Protein AF-A0A9D8RVI0-F1 (afdb_monomer_lite)

Radius of gyration: 19.24 Å; chains: 1; bounding box: 43×53×63 Å

Foldseek 3Di:
DAAAFEAEEDEQQVVLQVLCQLLQCVLLPHQWYKYKYFYWHLAFPVNLVLLQDPVDDDPTFTKIWMDTRNDTDDIDTCVNHRSNVRLLCSLQVDQHQEYEYEGGQACLLPLVSCPCVVVSLVSSVVRHPDPNYAYEYEQFWHDDQDDFATHFLVRLLSSLCCCVPPVVVPVRHPYYLLLHQLQLQLCLALDHQVLQAFRSGHGANFANSVLSSLSCCCVVPVDASVSGPDGDDPVSDDVVVVVPTDHNGHDPVCVVSSRVSSVCCVVVVSARDRDPNHDDPPPDDDDDDDSVVVVVRRDPDDDD

Sequence (304 aa):
MKSIKILTFGNSYSNDAYEWLYPIFKSAGYSDVVLGHVLNGGCNINNHYSNIDTDTENDFGAAYCEIYNGKRLPELNREKMPLRDMYVHAVSAHEWDYVVIQHGPKHVEKRDTYSHLRDFLDFIKAHLKSDKTKFLYQMIWKYNDNVAGGSTAAVYEDIVDITKNIILSEPEFSGVIPAATMRQNIMSSYLCDKDISRDYGHMSLGLGRYALGLLWYTYISGGKIEDVSYVPTLADVRPALLEKYKFDGVSPEYMPIVKEAIENALEKPYTITPSRFVSLDKADTADGGDINERIAAVGGEQVE

Secondary structure (DSSP, 8-state):
-EEEEEEEEE-HHHHHHHTTHHHHHHHTTEEEEEEEEEE-TT--HHHHHHHH-TT-------EEEEEETTEEPPPEETTTS-HHHHHHHHHHSS--SEEEE---TTSTT-GGGGTTHHHHHHHHHHH-S-TTPEEEEE--PPP-TT-TT-S-HHHHHHHHHHHHHTGGGSTTEEEEE-HHHHHHHHHTSS--HHHHBSSSSSBPTTHHHHHHHHHHHHHHH---GGG------GGGS-HHHHTTS------GGGHHHHHHHHHHHHHSTTS----S--S---SS------THHHHHTT------

Structure (mmCIF, N/CA/C/O backbone):
data_AF-A0A9D8RVI0-F1
#
_entry.id   AF-A0A9D8RVI0-F1
#
loop_
_atom_site.group_PDB
_atom_site.id
_atom_site.type_symbol
_atom_site.label_atom_id
_atom_site.label_alt_id
_atom_site.label_comp_id
_atom_site.label_asym_id
_atom_site.label_entity_id
_atom_site.label_seq_id
_atom_site.pdbx_PDB_ins_code
_atom_site.Cartn_x
_atom_site.Cartn_y
_atom_site.Cartn_z
_atom_site.occupancy
_atom_site.B_iso_or_equiv
_atom_site.auth_seq_id
_atom_site.auth_comp_id
_atom_site.auth_asym_id
_atom_site.auth_atom_id
_atom_site.pdbx_PDB_model_num
ATOM 1 N N . MET A 1 1 ? -21.163 11.851 -4.583 1.00 75.19 1 MET A N 1
ATOM 2 C CA . MET A 1 1 ? -19.817 12.387 -4.293 1.00 75.19 1 MET A CA 1
ATOM 3 C C . MET A 1 1 ? -18.979 11.212 -3.800 1.00 75.19 1 MET A C 1
ATOM 5 O O . MET A 1 1 ? -19.484 10.507 -2.940 1.00 75.19 1 MET A O 1
ATOM 9 N N . LYS A 1 2 ? -17.821 10.904 -4.406 1.00 93.31 2 LYS A N 1
ATOM 10 C CA . LYS A 1 2 ? -17.018 9.724 -4.023 1.00 93.31 2 LYS A CA 1
ATOM 11 C C . LYS A 1 2 ? -16.114 10.073 -2.832 1.00 93.31 2 LYS A C 1
ATOM 13 O O . LYS A 1 2 ? -15.426 11.098 -2.883 1.00 93.31 2 LYS A O 1
ATOM 18 N N . SER A 1 3 ? -16.122 9.232 -1.803 1.00 97.19 3 SER A N 1
ATOM 19 C CA . SER A 1 3 ? -15.290 9.358 -0.603 1.00 97.19 3 SER A CA 1
ATOM 20 C C . SER A 1 3 ? -14.519 8.071 -0.335 1.00 97.19 3 SER A C 1
ATOM 22 O O . SER A 1 3 ? -14.973 6.999 -0.735 1.00 97.19 3 SER A O 1
ATOM 24 N N . ILE A 1 4 ? -13.363 8.180 0.315 1.00 98.44 4 ILE A N 1
ATOM 25 C CA . ILE A 1 4 ? -12.576 7.028 0.756 1.00 98.44 4 ILE A CA 1
ATOM 26 C C . ILE A 1 4 ? -11.700 7.403 1.956 1.00 98.44 4 ILE A C 1
ATOM 28 O O . ILE A 1 4 ? -11.034 8.443 1.952 1.00 98.44 4 ILE A O 1
ATOM 32 N N . LYS A 1 5 ? -11.681 6.549 2.979 1.00 98.75 5 LYS A N 1
ATOM 33 C CA . LYS A 1 5 ? -10.843 6.707 4.169 1.00 98.75 5 LYS A CA 1
ATOM 34 C C . LYS A 1 5 ? -10.038 5.440 4.422 1.00 98.75 5 LYS A C 1
ATOM 36 O O . LYS A 1 5 ? -10.612 4.381 4.665 1.00 98.75 5 LYS A O 1
ATOM 41 N N . ILE A 1 6 ? -8.713 5.551 4.390 1.00 98.81 6 ILE A N 1
ATOM 42 C CA . ILE A 1 6 ? -7.801 4.408 4.515 1.00 98.81 6 ILE A CA 1
ATOM 43 C C . ILE A 1 6 ? -6.806 4.664 5.643 1.00 98.81 6 ILE A C 1
ATOM 45 O O . ILE A 1 6 ? -6.045 5.628 5.577 1.00 98.81 6 ILE A O 1
ATOM 49 N N . LEU A 1 7 ? -6.766 3.777 6.637 1.00 98.81 7 LEU A N 1
ATOM 50 C CA . LEU A 1 7 ? -5.706 3.731 7.642 1.00 98.81 7 LEU A CA 1
ATOM 51 C C . LEU A 1 7 ? -4.702 2.645 7.280 1.00 98.81 7 LEU A C 1
ATOM 53 O O . LEU A 1 7 ? -5.085 1.516 7.007 1.00 98.81 7 LEU A O 1
ATOM 57 N N . THR A 1 8 ? -3.416 2.965 7.315 1.00 98.69 8 THR A N 1
ATOM 58 C CA . THR A 1 8 ? -2.341 2.025 6.996 1.00 98.69 8 THR A CA 1
ATOM 59 C C . THR A 1 8 ? -1.435 1.812 8.200 1.00 98.69 8 THR A C 1
ATOM 61 O O . THR A 1 8 ? -0.954 2.782 8.782 1.00 98.69 8 THR A O 1
ATOM 64 N N . PHE A 1 9 ? -1.151 0.557 8.537 1.00 98.31 9 PHE A N 1
ATOM 65 C CA . PHE A 1 9 ? -0.102 0.165 9.476 1.00 98.31 9 PHE A CA 1
ATOM 66 C C . PHE A 1 9 ? 1.036 -0.490 8.706 1.00 98.31 9 PHE A C 1
ATOM 68 O O . PHE A 1 9 ? 0.855 -1.551 8.102 1.00 98.31 9 PHE A O 1
ATOM 75 N N . GLY A 1 10 ? 2.202 0.150 8.708 1.00 96.62 10 GLY A N 1
ATOM 76 C CA . GLY A 1 10 ? 3.355 -0.404 8.023 1.00 96.62 10 GLY A CA 1
ATOM 77 C C . GLY A 1 10 ? 4.629 0.409 8.196 1.00 96.62 10 GLY A C 1
ATOM 78 O O . GLY A 1 10 ? 4.993 0.862 9.282 1.00 96.62 10 GLY A O 1
ATOM 79 N N . ASN A 1 11 ? 5.358 0.531 7.095 1.00 95.69 11 ASN A N 1
ATOM 80 C CA . ASN A 1 11 ? 6.736 0.990 7.059 1.00 95.69 11 ASN A CA 1
ATOM 81 C C . ASN A 1 11 ? 7.046 1.691 5.721 1.00 95.69 11 ASN A C 1
ATOM 83 O O . ASN A 1 11 ? 6.171 2.231 5.045 1.00 95.69 11 ASN A O 1
ATOM 87 N N . SER A 1 12 ? 8.314 1.722 5.320 1.00 94.62 12 SER A N 1
ATOM 88 C CA . SER A 1 12 ? 8.735 2.348 4.067 1.00 94.62 12 SER A CA 1
ATOM 89 C C . SER A 1 12 ? 8.128 1.711 2.806 1.00 94.62 12 SER A C 1
ATOM 91 O O . SER A 1 12 ? 7.977 2.414 1.810 1.00 94.62 12 SER A O 1
ATOM 93 N N . TYR A 1 13 ? 7.737 0.432 2.837 1.00 96.38 13 TYR A N 1
ATOM 94 C CA . TYR A 1 13 ? 7.109 -0.259 1.700 1.00 96.38 13 TYR A CA 1
ATOM 95 C C . TYR A 1 13 ? 5.642 0.149 1.527 1.00 96.38 13 TYR A C 1
ATOM 97 O O . TYR A 1 13 ? 5.193 0.367 0.403 1.00 96.38 13 TYR A O 1
ATOM 105 N N . SER A 1 14 ? 4.903 0.346 2.622 1.00 96.69 14 SER A N 1
ATOM 106 C CA . SER A 1 14 ? 3.550 0.902 2.544 1.00 96.69 14 SER A CA 1
ATOM 107 C C . SER A 1 14 ? 3.606 2.382 2.175 1.00 96.69 14 SER A C 1
ATOM 109 O O . SER A 1 14 ? 2.761 2.854 1.419 1.00 96.69 14 SER A O 1
ATOM 111 N N . ASN A 1 15 ? 4.648 3.111 2.604 1.00 95.50 15 ASN A N 1
ATOM 112 C CA . ASN A 1 15 ? 4.864 4.490 2.157 1.00 95.50 15 ASN A CA 1
ATOM 113 C C . ASN A 1 15 ? 5.054 4.591 0.635 1.00 95.50 15 ASN A C 1
ATOM 115 O O . ASN A 1 15 ? 4.654 5.587 0.041 1.00 95.50 15 ASN A O 1
ATOM 119 N N . ASP A 1 16 ? 5.663 3.588 0.000 1.00 96.69 16 ASP A N 1
ATOM 120 C CA . ASP A 1 16 ? 5.839 3.584 -1.452 1.00 96.69 16 ASP A CA 1
ATOM 121 C C . ASP A 1 16 ? 4.502 3.504 -2.205 1.00 96.69 16 ASP A C 1
ATOM 123 O O . ASP A 1 16 ? 4.348 4.182 -3.217 1.00 96.69 16 ASP A O 1
ATOM 127 N N . ALA A 1 17 ? 3.513 2.767 -1.692 1.00 92.50 17 ALA A N 1
ATOM 128 C CA . ALA A 1 17 ? 2.151 2.808 -2.232 1.00 92.50 17 ALA A CA 1
ATOM 129 C C . ALA A 1 17 ? 1.426 4.117 -1.874 1.00 92.50 17 ALA A C 1
ATOM 131 O O . ALA A 1 17 ? 0.704 4.693 -2.687 1.00 92.50 17 ALA A O 1
ATOM 132 N N . TYR A 1 18 ? 1.639 4.596 -0.648 1.00 93.12 18 TYR A N 1
ATOM 133 C CA . TYR A 1 18 ? 0.942 5.738 -0.067 1.00 93.12 18 TYR A CA 1
ATOM 134 C C . TYR A 1 18 ? 1.282 7.080 -0.737 1.00 93.12 18 TYR A C 1
ATOM 136 O O . TYR A 1 18 ? 0.404 7.933 -0.855 1.00 93.12 18 TYR A O 1
ATOM 144 N N . GLU A 1 19 ? 2.534 7.285 -1.174 1.00 94.44 19 GLU A N 1
ATOM 145 C CA . GLU A 1 19 ? 3.047 8.595 -1.625 1.00 94.44 19 GLU A CA 1
ATOM 146 C C . GLU A 1 19 ? 2.177 9.234 -2.724 1.00 94.44 19 GLU A C 1
ATOM 148 O O . GLU A 1 19 ? 1.863 10.421 -2.646 1.00 94.44 19 GLU A O 1
ATOM 153 N N . TRP A 1 20 ? 1.731 8.444 -3.707 1.00 97.19 20 TRP A N 1
ATOM 154 C CA . TRP A 1 20 ? 0.921 8.926 -4.835 1.00 97.19 20 TRP A CA 1
ATOM 155 C C . TRP A 1 20 ? -0.572 8.627 -4.699 1.00 97.19 20 TRP A C 1
ATOM 157 O O . TRP A 1 20 ? -1.362 8.981 -5.573 1.00 97.19 20 TRP A O 1
ATOM 167 N N . LEU A 1 21 ? -0.997 8.020 -3.593 1.00 97.94 21 LEU A N 1
ATOM 168 C CA . LEU A 1 21 ? -2.353 7.504 -3.451 1.00 97.94 21 LEU A CA 1
ATOM 169 C C . LEU A 1 21 ? -3.416 8.616 -3.429 1.00 97.94 21 LEU A C 1
ATOM 171 O O . LEU A 1 21 ? -4.450 8.495 -4.084 1.00 97.94 21 LEU A O 1
ATOM 175 N N . TYR A 1 22 ? -3.155 9.729 -2.731 1.00 98.25 22 TYR A N 1
ATOM 176 C CA . TYR A 1 22 ? -4.081 10.869 -2.705 1.00 98.25 22 TYR A CA 1
ATOM 177 C C . TYR A 1 22 ? -4.332 11.470 -4.101 1.00 98.25 22 TYR A C 1
ATOM 179 O O . TYR A 1 22 ? -5.499 11.541 -4.500 1.00 98.25 22 TYR A O 1
ATOM 187 N N . PRO A 1 23 ? -3.305 11.909 -4.863 1.00 98.06 23 PRO A N 1
ATOM 188 C CA . PRO A 1 23 ? -3.543 12.502 -6.177 1.00 98.06 23 PRO A CA 1
ATOM 189 C C . PRO A 1 23 ? -4.144 11.501 -7.179 1.00 98.06 23 PRO A C 1
ATOM 191 O O . PRO A 1 23 ? -4.961 11.909 -8.008 1.00 98.06 23 PRO A O 1
ATOM 194 N N . ILE A 1 24 ? -3.853 10.199 -7.047 1.00 98.69 24 ILE A N 1
ATOM 195 C CA . ILE A 1 24 ? -4.524 9.136 -7.812 1.00 98.69 24 ILE A CA 1
ATOM 196 C C . ILE A 1 24 ? -6.036 9.152 -7.549 1.00 98.69 24 ILE A C 1
ATOM 198 O O . ILE A 1 24 ? -6.808 9.401 -8.478 1.00 98.69 24 ILE A O 1
ATOM 202 N N . PHE A 1 25 ? -6.471 8.995 -6.291 1.00 98.56 25 PHE A N 1
ATOM 203 C CA . PHE A 1 25 ? -7.897 9.042 -5.938 1.00 98.56 25 PHE A CA 1
ATOM 204 C C . PHE A 1 25 ? -8.552 10.359 -6.363 1.00 98.56 25 PHE A C 1
ATOM 206 O O . PHE A 1 25 ? -9.653 10.361 -6.920 1.00 98.56 25 PHE A O 1
ATOM 213 N N . LYS A 1 26 ? -7.869 11.486 -6.133 1.00 98.12 26 LYS A N 1
ATOM 214 C CA . LYS A 1 26 ? -8.378 12.812 -6.481 1.00 98.12 26 LYS A CA 1
ATOM 215 C C . LYS A 1 26 ? -8.650 12.941 -7.979 1.00 98.12 26 LYS A C 1
ATOM 217 O O . LYS A 1 26 ? -9.718 13.423 -8.357 1.00 98.12 26 LYS A O 1
ATOM 222 N N . SER A 1 27 ? -7.712 12.503 -8.818 1.00 98.19 27 SER A N 1
ATOM 223 C CA . SER A 1 27 ? -7.866 12.544 -10.277 1.00 98.19 27 SER A CA 1
ATOM 224 C C . SER A 1 27 ? -8.958 11.599 -10.787 1.00 98.19 27 SER A C 1
ATOM 226 O O . SER A 1 27 ? -9.662 11.948 -11.726 1.00 98.19 27 SER A O 1
ATOM 228 N N . ALA A 1 28 ? -9.204 10.493 -10.078 1.00 98.19 28 ALA A N 1
ATOM 229 C CA . ALA A 1 28 ? -10.298 9.557 -10.341 1.00 98.19 28 ALA A CA 1
ATOM 230 C C . ALA A 1 28 ? -11.689 10.020 -9.847 1.00 98.19 28 ALA A C 1
ATOM 232 O O . ALA A 1 28 ? -12.647 9.235 -9.770 1.00 98.19 28 ALA A O 1
ATOM 233 N N . GLY A 1 29 ? -11.817 11.297 -9.477 1.00 97.38 29 GLY A N 1
ATOM 234 C CA . GLY A 1 29 ? -13.081 11.922 -9.094 1.00 97.38 29 GLY A CA 1
ATOM 235 C C . GLY A 1 29 ? -13.486 11.731 -7.631 1.00 97.38 29 GLY A C 1
ATOM 236 O O . GLY A 1 29 ? -14.640 12.003 -7.288 1.00 97.38 29 GLY A O 1
ATOM 237 N N . TYR A 1 30 ? -12.576 11.281 -6.759 1.00 97.94 30 TYR A N 1
ATOM 238 C CA . TYR A 1 30 ? -12.807 11.312 -5.313 1.00 97.94 30 TYR A CA 1
ATOM 239 C C . TYR A 1 30 ? -12.607 12.724 -4.778 1.00 97.94 30 TYR A C 1
ATOM 241 O O . TYR A 1 30 ? -11.646 13.422 -5.102 1.00 97.94 30 TYR A O 1
ATOM 249 N N . SER A 1 31 ? -13.545 13.169 -3.954 1.00 95.44 31 SER A N 1
ATOM 250 C CA . SER A 1 31 ? -13.562 14.537 -3.431 1.00 95.44 31 SER A CA 1
ATOM 251 C C . SER A 1 31 ? -13.489 14.610 -1.914 1.00 95.44 31 SER A C 1
ATOM 253 O O . SER A 1 31 ? -13.286 15.708 -1.410 1.00 95.44 31 SER A O 1
ATOM 255 N N . ASP A 1 32 ? -13.640 13.476 -1.227 1.00 96.94 32 ASP A N 1
ATOM 256 C CA . ASP A 1 32 ? -13.355 13.336 0.200 1.00 96.94 32 ASP A CA 1
ATOM 257 C C . ASP A 1 32 ? -12.416 12.141 0.425 1.00 96.94 32 ASP A C 1
ATOM 259 O O . ASP A 1 32 ? -12.845 10.991 0.435 1.00 96.94 32 ASP A O 1
ATOM 263 N N . VAL A 1 33 ? -11.115 12.409 0.505 1.00 98.31 33 VAL A N 1
ATOM 264 C CA . VAL A 1 33 ? -10.060 11.401 0.645 1.00 98.31 33 VAL A CA 1
ATOM 265 C C . VAL A 1 33 ? -9.304 11.659 1.941 1.00 98.31 33 VAL A C 1
ATOM 267 O O . VAL A 1 33 ? -8.683 12.715 2.100 1.00 98.31 33 VAL A O 1
ATOM 270 N N . VAL A 1 34 ? -9.316 10.675 2.839 1.00 98.56 34 VAL A N 1
ATOM 271 C CA . VAL A 1 34 ? -8.520 10.684 4.071 1.00 98.56 34 VAL A CA 1
ATOM 272 C C . VAL A 1 34 ? -7.582 9.490 4.061 1.00 98.56 34 VAL A C 1
ATOM 274 O O . VAL A 1 34 ? -8.018 8.347 3.962 1.00 98.56 34 VAL A O 1
ATOM 277 N N . LEU A 1 35 ? -6.289 9.752 4.179 1.00 98.69 35 LEU A N 1
ATOM 278 C CA . LEU A 1 35 ? -5.274 8.715 4.278 1.00 98.69 35 LEU A CA 1
ATOM 279 C C . LEU A 1 35 ? -4.556 8.889 5.616 1.00 98.69 35 LEU A C 1
ATOM 281 O O . LEU A 1 35 ? -3.996 9.951 5.873 1.00 98.69 35 LEU A O 1
ATOM 285 N N . GLY A 1 36 ? -4.608 7.877 6.473 1.00 98.44 36 GLY A N 1
ATOM 286 C CA . GLY A 1 36 ? -3.835 7.779 7.706 1.00 98.44 36 GLY A CA 1
ATOM 287 C C . GLY A 1 36 ? -2.736 6.732 7.550 1.00 98.44 36 GLY A C 1
ATOM 288 O O . GLY A 1 36 ? -2.945 5.692 6.925 1.00 98.44 36 GLY A O 1
ATOM 289 N N . HIS A 1 37 ? -1.562 6.978 8.119 1.00 98.12 37 HIS A N 1
ATOM 290 C CA . HIS A 1 37 ? -0.433 6.057 8.057 1.00 98.12 37 HIS A CA 1
ATOM 291 C C . HIS A 1 37 ? 0.330 6.057 9.376 1.00 98.12 37 HIS A C 1
ATOM 293 O O . HIS A 1 37 ? 0.988 7.036 9.724 1.00 98.12 37 HIS A O 1
ATOM 299 N N . VAL A 1 38 ? 0.263 4.939 10.093 1.00 97.56 38 VAL A N 1
ATOM 300 C CA . VAL A 1 38 ? 1.190 4.623 11.176 1.00 97.56 38 VAL A CA 1
ATOM 301 C C . VAL A 1 38 ? 2.455 4.051 10.542 1.00 97.56 38 VAL A C 1
ATOM 303 O O . VAL A 1 38 ? 2.517 2.876 10.176 1.00 97.56 38 VAL A O 1
ATOM 306 N N . LEU A 1 39 ? 3.437 4.930 10.363 1.00 94.38 39 LEU A N 1
ATOM 307 C CA . LEU A 1 39 ? 4.712 4.667 9.718 1.00 94.38 39 LEU A CA 1
ATOM 308 C C . LEU A 1 39 ? 5.770 4.351 10.776 1.00 94.38 39 LEU A C 1
ATOM 310 O O . LEU A 1 39 ? 6.075 5.186 11.626 1.00 94.38 39 LEU A O 1
ATOM 314 N N . ASN A 1 40 ? 6.378 3.170 10.692 1.00 92.00 40 ASN A N 1
ATOM 315 C CA . ASN A 1 40 ? 7.532 2.807 11.508 1.00 92.00 40 ASN A CA 1
ATOM 316 C C . ASN A 1 40 ? 8.598 2.120 10.636 1.00 92.00 40 ASN A C 1
ATOM 318 O O . ASN A 1 40 ? 8.328 1.121 9.971 1.00 92.00 40 ASN A O 1
ATOM 322 N N . GLY A 1 41 ? 9.809 2.677 10.577 1.00 89.00 41 GLY A N 1
ATOM 323 C CA . GLY A 1 41 ? 10.859 2.232 9.654 1.00 89.00 41 GLY A CA 1
ATOM 324 C C . GLY A 1 41 ? 11.234 0.758 9.841 1.00 89.00 41 GLY A C 1
ATOM 325 O O . GLY A 1 41 ? 11.634 0.350 10.923 1.00 89.00 41 GLY A O 1
ATOM 326 N N . GLY A 1 42 ? 11.105 -0.052 8.782 1.00 86.62 42 GLY A N 1
ATOM 327 C CA . GLY A 1 42 ? 11.403 -1.494 8.811 1.00 86.62 42 GLY A CA 1
ATOM 328 C C . GLY A 1 42 ? 10.497 -2.343 9.715 1.00 86.62 42 GLY A C 1
ATOM 329 O O . GLY A 1 42 ? 10.745 -3.539 9.854 1.00 86.62 42 GLY A O 1
ATOM 330 N N . CYS A 1 43 ? 9.465 -1.740 10.309 1.00 91.56 43 CYS A N 1
ATOM 331 C CA . CYS A 1 43 ? 8.583 -2.358 11.290 1.00 91.56 43 CYS A CA 1
ATOM 332 C C . CYS A 1 43 ? 7.840 -3.559 10.714 1.00 91.56 43 CYS A C 1
ATOM 334 O O . CYS A 1 43 ? 7.334 -3.511 9.589 1.00 91.56 43 CYS A O 1
ATOM 336 N N . ASN A 1 44 ? 7.771 -4.624 11.505 1.00 94.00 44 ASN A N 1
ATOM 337 C CA . ASN A 1 44 ? 6.936 -5.784 11.242 1.00 94.00 44 ASN A CA 1
ATOM 338 C C . ASN A 1 44 ? 5.715 -5.800 12.186 1.00 94.00 44 ASN A C 1
ATOM 340 O O . ASN A 1 44 ? 5.552 -4.918 13.028 1.00 94.00 44 ASN A O 1
ATOM 344 N N . ILE A 1 45 ? 4.835 -6.790 12.039 1.00 95.25 45 ILE A N 1
ATOM 345 C CA . ILE A 1 45 ? 3.586 -6.872 12.821 1.00 95.25 45 ILE A CA 1
ATOM 346 C C . ILE A 1 45 ? 3.865 -7.024 14.319 1.00 95.25 45 ILE A C 1
ATOM 348 O O . ILE A 1 45 ? 3.250 -6.328 15.121 1.00 95.25 45 ILE A O 1
ATOM 352 N N . ASN A 1 46 ? 4.844 -7.845 14.697 1.00 92.88 46 ASN A N 1
ATOM 353 C CA . ASN A 1 46 ? 5.238 -7.992 16.096 1.00 92.88 46 ASN A CA 1
ATOM 354 C C . ASN A 1 46 ? 5.762 -6.671 16.681 1.00 92.88 46 ASN A C 1
ATOM 356 O O . ASN A 1 46 ? 5.432 -6.341 17.811 1.00 92.88 46 ASN A O 1
ATOM 360 N N . ASN A 1 47 ? 6.502 -5.864 15.912 1.00 91.88 47 ASN A N 1
ATOM 361 C CA . ASN A 1 47 ? 6.926 -4.535 16.361 1.00 91.88 47 ASN A CA 1
ATOM 362 C C . ASN A 1 47 ? 5.744 -3.563 16.515 1.00 91.88 47 ASN A C 1
ATOM 364 O O . ASN A 1 47 ? 5.740 -2.752 17.440 1.00 91.88 47 ASN A O 1
ATOM 368 N N 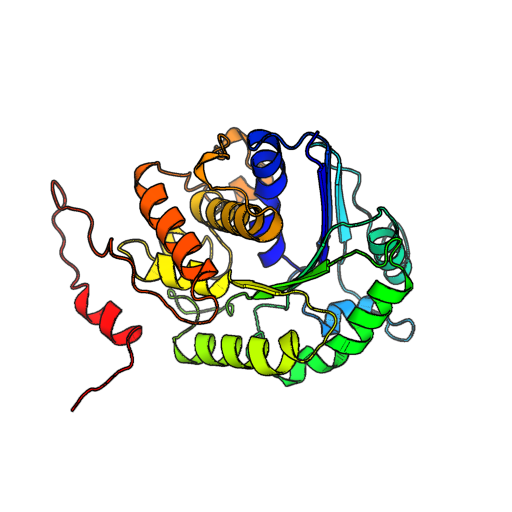. HIS A 1 48 ? 4.742 -3.621 15.628 1.00 93.75 48 HIS A N 1
ATOM 369 C CA . HIS A 1 48 ? 3.508 -2.848 15.805 1.00 93.75 48 HIS A CA 1
ATOM 370 C C . HIS A 1 48 ? 2.784 -3.251 17.090 1.00 93.75 48 HIS A C 1
ATOM 372 O O . HIS A 1 48 ? 2.373 -2.367 17.837 1.00 93.75 48 HIS A O 1
ATOM 378 N N . TYR A 1 49 ? 2.694 -4.554 17.369 1.00 93.88 49 TYR A N 1
ATOM 379 C CA . TYR A 1 49 ? 2.128 -5.064 18.612 1.00 93.88 49 TYR A CA 1
ATOM 380 C C . TYR A 1 49 ? 2.919 -4.598 19.842 1.00 93.88 49 TYR A C 1
ATOM 382 O O . TYR A 1 49 ? 2.332 -4.065 20.775 1.00 93.88 49 TYR A O 1
ATOM 390 N N . SER A 1 50 ? 4.252 -4.676 19.832 1.00 91.50 50 SER A N 1
ATOM 391 C CA . SER A 1 50 ? 5.050 -4.162 20.952 1.00 91.50 50 SER A CA 1
ATOM 392 C C . SER A 1 50 ? 4.744 -2.681 21.224 1.00 91.50 50 SER A C 1
ATOM 394 O O . SER A 1 50 ? 4.537 -2.294 22.365 1.00 91.50 50 SER A O 1
ATOM 396 N N . ASN A 1 51 ? 4.594 -1.839 20.193 1.00 90.38 51 ASN A N 1
ATOM 397 C CA . ASN A 1 51 ? 4.297 -0.408 20.382 1.00 90.38 51 ASN A CA 1
ATOM 398 C C . ASN A 1 51 ? 2.954 -0.102 21.075 1.00 90.38 51 ASN A C 1
ATOM 400 O O . ASN A 1 51 ? 2.760 1.027 21.536 1.00 90.38 51 ASN A O 1
ATOM 404 N N . ILE A 1 52 ? 2.025 -1.059 21.114 1.00 91.44 52 ILE A N 1
ATOM 405 C CA . ILE A 1 52 ? 0.731 -0.930 21.802 1.00 91.44 52 ILE A CA 1
ATOM 406 C C . ILE A 1 52 ? 0.681 -1.701 23.127 1.00 91.44 52 ILE A C 1
ATOM 408 O O . ILE A 1 52 ? -0.250 -1.488 23.908 1.00 91.44 52 ILE A O 1
ATOM 412 N N . ASP A 1 53 ? 1.664 -2.565 23.375 1.00 85.31 53 ASP A N 1
ATOM 413 C CA . ASP A 1 53 ? 1.798 -3.351 24.592 1.00 85.31 53 ASP A CA 1
ATOM 414 C C . ASP A 1 53 ? 2.448 -2.511 25.701 1.00 85.31 53 ASP A C 1
ATOM 416 O O . ASP A 1 53 ? 3.566 -2.006 25.567 1.00 85.31 53 ASP A O 1
ATOM 420 N N . THR A 1 54 ? 1.723 -2.339 26.806 1.00 71.44 54 THR A N 1
ATOM 421 C CA . THR A 1 54 ? 2.114 -1.468 27.923 1.00 71.44 54 THR A CA 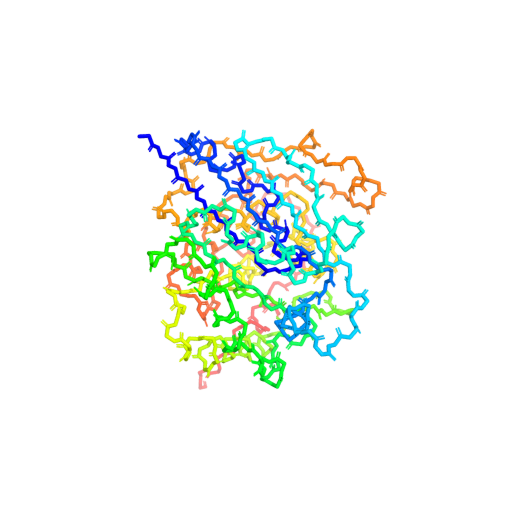1
ATOM 422 C C . THR A 1 54 ? 3.273 -2.016 28.746 1.00 71.44 54 THR A C 1
ATOM 424 O O . THR A 1 54 ? 3.874 -1.255 29.501 1.00 71.44 54 THR A O 1
ATOM 427 N N . ASP A 1 55 ? 3.602 -3.298 28.585 1.00 67.00 55 ASP A N 1
ATOM 428 C CA . ASP A 1 55 ? 4.654 -3.968 29.352 1.00 67.00 55 ASP A CA 1
ATOM 429 C C . ASP A 1 55 ? 6.028 -3.908 28.663 1.00 67.00 55 ASP A C 1
ATOM 431 O O . ASP A 1 55 ? 7.017 -4.434 29.178 1.00 67.00 55 ASP A O 1
ATOM 435 N N . THR A 1 56 ? 6.117 -3.241 27.507 1.00 63.31 56 THR A N 1
ATOM 436 C CA . THR A 1 56 ? 7.359 -3.125 26.737 1.00 63.31 56 THR A CA 1
ATOM 437 C C . THR A 1 56 ? 7.824 -1.672 26.627 1.00 63.31 56 THR A C 1
ATOM 439 O O . THR A 1 56 ? 7.176 -0.824 26.012 1.00 63.31 56 THR A O 1
ATOM 442 N N . GLU A 1 57 ? 8.992 -1.363 27.203 1.00 60.03 57 GLU A N 1
ATOM 443 C CA . GLU A 1 57 ? 9.706 -0.126 26.875 1.00 60.03 57 GLU A CA 1
ATOM 444 C C . GLU A 1 57 ? 10.251 -0.247 25.449 1.00 60.03 57 GLU A C 1
ATOM 446 O O . GLU A 1 57 ? 11.222 -0.960 25.197 1.00 60.03 57 GLU A O 1
ATOM 451 N N . ASN A 1 58 ? 9.612 0.437 24.500 1.00 61.38 58 ASN A N 1
ATOM 452 C CA . ASN A 1 58 ? 10.026 0.407 23.102 1.00 61.38 58 ASN A CA 1
ATOM 453 C C . ASN A 1 58 ? 10.685 1.711 22.660 1.00 61.38 58 ASN A C 1
ATOM 455 O O . ASN A 1 58 ? 10.178 2.808 22.897 1.00 61.38 58 ASN A O 1
ATOM 459 N N . ASP A 1 59 ? 11.785 1.566 21.923 1.00 57.44 59 ASP A N 1
ATOM 460 C CA . ASP A 1 59 ? 12.545 2.669 21.329 1.00 57.44 59 ASP A CA 1
ATOM 461 C C . ASP A 1 59 ? 12.202 2.901 19.841 1.00 57.44 59 ASP A C 1
ATOM 463 O O . ASP A 1 59 ? 12.920 3.583 19.113 1.00 57.44 59 ASP A O 1
ATOM 467 N N . PHE A 1 60 ? 11.103 2.325 19.339 1.00 65.88 60 PHE A N 1
ATOM 468 C CA . PHE A 1 60 ? 10.759 2.433 17.921 1.00 65.88 60 PHE A CA 1
ATOM 469 C C . PHE A 1 60 ? 10.233 3.834 17.560 1.00 65.88 60 PHE A C 1
ATOM 471 O O . PHE A 1 60 ? 9.336 4.379 18.203 1.00 65.88 60 PHE A O 1
ATOM 478 N N . GLY A 1 61 ? 10.765 4.406 16.476 1.00 76.44 61 GLY A N 1
ATOM 479 C CA . GLY A 1 61 ? 10.398 5.726 15.946 1.00 76.44 61 GLY A CA 1
ATOM 480 C C . GLY A 1 61 ? 9.081 5.744 15.163 1.00 76.44 61 GLY A C 1
ATOM 481 O O . GLY A 1 61 ? 9.035 6.307 14.072 1.00 76.44 61 GLY A O 1
ATOM 482 N N . ALA A 1 62 ? 8.033 5.091 15.674 1.00 90.19 62 ALA A N 1
ATOM 483 C CA . ALA A 1 62 ? 6.727 5.083 15.025 1.00 90.19 62 ALA A CA 1
ATOM 484 C C . ALA A 1 62 ? 6.092 6.482 15.036 1.00 90.19 62 ALA A C 1
ATOM 486 O O . ALA A 1 62 ? 6.156 7.206 16.034 1.00 90.19 62 ALA A O 1
ATOM 487 N N . ALA A 1 63 ? 5.440 6.830 13.930 1.00 94.56 63 ALA A N 1
ATOM 488 C CA . ALA A 1 63 ? 4.740 8.091 13.774 1.00 94.56 63 ALA A CA 1
ATOM 489 C C . ALA A 1 63 ? 3.422 7.914 13.014 1.00 94.56 63 ALA A C 1
ATOM 491 O O . ALA A 1 63 ? 3.341 7.146 12.057 1.00 94.56 63 ALA A O 1
ATOM 492 N N . TYR A 1 64 ? 2.394 8.656 13.410 1.00 96.94 64 TYR A N 1
ATOM 493 C CA . TYR A 1 64 ? 1.146 8.784 12.675 1.00 96.94 64 TYR A CA 1
ATOM 494 C C . TYR A 1 64 ? 1.188 10.022 11.777 1.00 96.94 64 TYR A C 1
ATOM 496 O O . TYR A 1 64 ? 1.327 11.156 12.241 1.00 96.94 64 TYR A O 1
ATOM 504 N N . CYS A 1 65 ? 1.055 9.789 10.475 1.00 96.25 65 CYS A N 1
ATOM 505 C CA . CYS A 1 65 ? 0.917 10.805 9.442 1.00 96.25 65 CYS A CA 1
ATOM 506 C C . CYS A 1 65 ? -0.491 10.751 8.851 1.00 96.25 65 CYS A C 1
ATOM 508 O O . CYS A 1 65 ? -0.980 9.668 8.548 1.00 96.25 65 CYS A O 1
ATOM 510 N N . GLU A 1 66 ? -1.100 11.905 8.584 1.00 97.31 66 GLU A N 1
ATOM 511 C CA . GLU A 1 66 ? -2.408 11.973 7.925 1.00 97.31 66 GLU A CA 1
ATOM 512 C C . GLU A 1 66 ? -2.384 12.949 6.745 1.00 97.31 66 GLU A C 1
ATOM 514 O O . GLU A 1 66 ? -1.778 14.023 6.812 1.00 97.31 66 GLU A O 1
ATOM 519 N N . ILE A 1 67 ? -3.056 12.573 5.658 1.00 96.75 67 ILE A N 1
ATOM 520 C CA . ILE A 1 67 ? -3.450 13.455 4.563 1.00 96.75 67 ILE A CA 1
ATOM 521 C C . ILE A 1 67 ? -4.973 13.565 4.592 1.00 96.75 67 ILE A C 1
ATOM 523 O O . ILE A 1 67 ? -5.673 12.594 4.313 1.00 96.75 67 ILE A O 1
ATOM 527 N N . TYR A 1 68 ? -5.476 14.766 4.866 1.00 95.88 68 TYR A N 1
ATOM 528 C CA . TYR A 1 68 ? -6.896 15.091 4.796 1.00 95.88 68 TYR A CA 1
ATOM 529 C C . TYR A 1 68 ? -7.148 15.973 3.573 1.00 95.88 68 TYR A C 1
ATOM 531 O O . TYR A 1 68 ? -6.726 17.132 3.541 1.00 95.88 68 TYR A O 1
ATOM 539 N N . ASN A 1 69 ? -7.800 15.428 2.542 1.00 93.69 69 ASN A N 1
ATOM 540 C CA . ASN A 1 69 ? -8.120 16.140 1.300 1.00 93.69 69 ASN A CA 1
ATOM 541 C C . ASN A 1 69 ? -6.928 16.919 0.706 1.00 93.69 69 ASN A C 1
ATOM 543 O O . ASN A 1 69 ? -7.033 18.082 0.316 1.00 93.69 69 ASN A O 1
ATOM 547 N N . GLY A 1 70 ? -5.766 16.259 0.663 1.00 91.75 70 GLY A N 1
ATOM 548 C CA . GLY A 1 70 ? -4.531 16.778 0.067 1.00 91.75 70 GLY A CA 1
ATOM 549 C C . GLY A 1 70 ? -3.691 17.635 1.002 1.00 91.75 70 GLY A C 1
ATOM 550 O O . GLY A 1 70 ? -2.550 17.954 0.679 1.00 91.75 70 GLY A O 1
ATOM 551 N N . LYS A 1 71 ? -4.211 17.968 2.185 1.00 95.12 71 LYS A N 1
ATOM 552 C CA . LYS A 1 71 ? -3.449 18.649 3.223 1.00 95.12 71 LYS A CA 1
ATOM 553 C C . LYS A 1 71 ? -2.823 17.623 4.157 1.00 95.12 71 LYS A C 1
ATOM 555 O O . LYS A 1 71 ? -3.531 16.903 4.859 1.00 95.12 71 LYS A O 1
ATOM 560 N N . ARG A 1 72 ? -1.491 17.598 4.213 1.00 94.06 72 ARG A N 1
ATOM 561 C CA . ARG A 1 72 ? -0.767 16.834 5.233 1.00 94.06 72 ARG A CA 1
ATOM 562 C C . ARG A 1 72 ? -0.935 17.510 6.594 1.00 94.06 72 ARG A C 1
ATOM 564 O O . ARG A 1 72 ? -0.683 18.709 6.723 1.00 94.06 72 ARG A O 1
ATOM 571 N N . LEU A 1 73 ? -1.388 16.757 7.588 1.00 94.62 73 LEU A N 1
ATOM 572 C CA . LEU A 1 73 ? -1.530 17.231 8.963 1.00 94.62 73 LEU A CA 1
ATOM 573 C C . LEU A 1 73 ? -0.204 17.091 9.730 1.00 94.62 73 LEU A C 1
ATOM 575 O O . LEU A 1 73 ? 0.679 16.345 9.292 1.00 94.62 73 LEU A O 1
ATOM 579 N N . PRO A 1 74 ? -0.029 17.812 10.856 1.00 94.56 74 PRO A N 1
ATOM 580 C CA . PRO A 1 74 ? 1.125 17.619 11.724 1.00 94.56 74 PRO A CA 1
ATOM 581 C C . PRO A 1 74 ? 1.232 16.162 12.174 1.00 94.56 74 PRO A C 1
ATOM 583 O O . PRO A 1 74 ? 0.262 15.578 12.644 1.00 94.56 74 PRO A O 1
ATOM 586 N N . GLU A 1 75 ? 2.428 15.600 12.046 1.00 94.50 75 GLU A N 1
ATOM 587 C CA . GLU A 1 75 ? 2.727 14.240 12.494 1.00 94.50 75 GLU A CA 1
ATOM 588 C C . GLU A 1 75 ? 2.523 14.101 14.011 1.00 94.50 75 GLU A C 1
ATOM 590 O O . GLU A 1 75 ? 2.832 15.034 14.759 1.00 94.50 75 GLU A O 1
ATOM 595 N N . LEU A 1 76 ? 2.059 12.942 14.473 1.00 94.00 76 LEU A N 1
ATOM 596 C CA . LEU A 1 76 ? 2.077 12.550 15.884 1.00 94.00 76 LEU A CA 1
ATOM 597 C C . LEU A 1 76 ? 3.119 11.448 16.074 1.00 94.00 76 LEU A C 1
ATOM 599 O O . LEU A 1 76 ? 3.229 10.561 15.238 1.00 94.00 76 LEU A O 1
ATOM 603 N N . ASN A 1 77 ? 3.893 11.507 17.150 1.00 91.81 77 ASN A N 1
ATOM 604 C CA . ASN A 1 77 ? 4.934 10.532 17.468 1.00 91.81 77 ASN A CA 1
ATOM 605 C C . ASN A 1 77 ? 5.144 10.490 18.993 1.00 91.81 77 ASN A C 1
ATOM 607 O O . ASN A 1 77 ? 4.478 11.224 19.731 1.00 91.81 77 ASN A O 1
ATOM 611 N N . ARG A 1 78 ? 6.092 9.667 19.459 1.00 87.19 78 ARG A N 1
ATOM 612 C CA . ARG A 1 78 ? 6.380 9.480 20.893 1.00 87.19 78 ARG A CA 1
ATOM 613 C C . ARG A 1 78 ? 6.756 10.754 21.661 1.00 87.19 78 ARG A C 1
ATOM 615 O O . ARG A 1 78 ? 6.596 10.789 22.8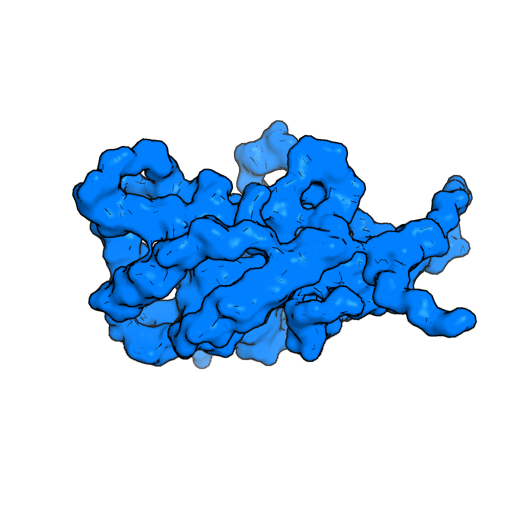74 1.00 87.19 78 ARG A O 1
ATOM 622 N N . GLU A 1 79 ? 7.261 11.790 20.985 1.00 89.62 79 GLU A N 1
ATOM 623 C CA . GLU A 1 79 ? 7.587 13.077 21.622 1.00 89.62 79 GLU A CA 1
ATOM 624 C C . GLU A 1 79 ? 6.328 13.907 21.906 1.00 89.62 79 GLU A C 1
ATOM 626 O O . GLU A 1 79 ? 6.332 14.785 22.766 1.00 89.62 79 GLU A O 1
ATOM 631 N N . LYS A 1 80 ? 5.244 13.639 21.168 1.00 91.62 80 LYS A N 1
ATOM 632 C CA . LYS A 1 80 ? 3.978 14.377 21.240 1.00 91.62 80 LYS A CA 1
ATOM 633 C C . LYS A 1 80 ? 2.926 13.666 22.086 1.00 91.62 80 LYS A C 1
ATOM 635 O O . LYS A 1 80 ? 2.067 14.338 22.650 1.00 91.62 80 LYS A O 1
ATOM 640 N N . MET A 1 81 ? 2.962 12.336 22.153 1.00 91.12 81 MET A N 1
ATOM 641 C CA . MET A 1 81 ? 2.075 11.515 22.986 1.00 91.12 81 MET A CA 1
ATOM 642 C C . MET A 1 81 ? 2.620 10.088 23.151 1.00 91.12 81 MET A C 1
ATOM 644 O O . MET A 1 81 ? 3.402 9.649 22.306 1.00 91.12 81 MET A O 1
ATOM 648 N N . PRO A 1 82 ? 2.201 9.337 24.188 1.00 90.94 82 PRO A N 1
ATOM 649 C CA . PRO A 1 82 ? 2.562 7.928 24.333 1.00 90.94 82 PRO A CA 1
ATOM 650 C C . PRO A 1 82 ? 2.232 7.113 23.075 1.00 90.94 82 PRO A C 1
ATOM 652 O O . PRO A 1 82 ? 1.197 7.326 22.442 1.00 90.94 82 PRO A O 1
ATOM 655 N N . LEU A 1 83 ? 3.096 6.155 22.714 1.00 90.00 83 LEU A N 1
ATOM 656 C CA . LEU A 1 83 ? 2.947 5.375 21.477 1.00 90.00 83 LEU A CA 1
ATOM 657 C C . LEU A 1 83 ? 1.601 4.655 21.397 1.00 90.00 83 LEU A C 1
ATOM 659 O O . LEU A 1 83 ? 0.905 4.779 20.393 1.00 90.00 83 LEU A O 1
ATOM 663 N N . ARG A 1 84 ? 1.189 3.973 22.468 1.00 92.94 84 ARG A N 1
ATOM 664 C CA . ARG A 1 84 ? -0.116 3.311 22.512 1.00 92.94 84 ARG A CA 1
ATOM 665 C C . ARG A 1 84 ? -1.261 4.290 22.235 1.00 92.94 84 ARG A C 1
ATOM 667 O O . ARG A 1 84 ? -2.135 3.986 21.427 1.00 92.94 84 ARG A O 1
ATOM 674 N N . ASP A 1 85 ? -1.230 5.476 22.840 1.00 94.00 85 ASP A N 1
ATOM 675 C CA . ASP A 1 85 ? -2.254 6.508 22.640 1.00 94.00 85 ASP A CA 1
ATOM 676 C C . ASP A 1 85 ? -2.250 7.047 21.205 1.00 94.00 85 ASP A C 1
ATOM 678 O O . ASP A 1 85 ? -3.313 7.311 20.650 1.00 94.00 85 ASP A O 1
ATOM 682 N N . MET A 1 86 ? -1.082 7.139 20.560 1.00 95.38 86 MET A N 1
ATOM 683 C CA . MET A 1 86 ? -0.971 7.478 19.138 1.00 95.38 86 MET A CA 1
ATOM 684 C C . MET A 1 86 ? -1.630 6.421 18.244 1.00 95.38 86 MET A C 1
ATOM 686 O O . MET A 1 86 ? -2.314 6.773 17.284 1.00 95.38 86 MET A O 1
ATOM 690 N N . TYR A 1 87 ? -1.462 5.132 18.552 1.00 96.44 87 TYR A N 1
ATOM 691 C CA . TYR A 1 87 ? -2.143 4.058 17.823 1.00 96.44 87 TYR A CA 1
ATOM 692 C C . TYR A 1 87 ? -3.657 4.116 18.055 1.00 96.44 87 TYR A C 1
ATOM 694 O O . TYR A 1 87 ? -4.415 4.052 17.090 1.00 96.44 87 TYR A O 1
ATOM 702 N N . VAL A 1 88 ? -4.110 4.318 19.299 1.00 97.19 88 VAL A N 1
ATOM 703 C CA . VAL A 1 88 ? -5.539 4.521 19.601 1.00 97.19 88 VAL A CA 1
ATOM 704 C C . VAL A 1 88 ? -6.086 5.729 18.840 1.00 97.19 88 VAL A C 1
ATOM 706 O O . VAL A 1 88 ? -7.158 5.642 18.239 1.00 97.19 88 VAL A O 1
ATOM 709 N N . HIS A 1 89 ? -5.346 6.840 18.807 1.00 97.50 89 HIS A N 1
ATOM 710 C CA . HIS A 1 89 ? -5.704 8.024 18.036 1.00 97.50 89 HIS A CA 1
ATOM 711 C C . HIS A 1 89 ? -5.830 7.699 16.547 1.00 97.50 89 HIS A C 1
ATOM 713 O O . HIS A 1 89 ? -6.853 8.018 15.957 1.00 97.50 89 HIS A O 1
ATOM 719 N N . ALA A 1 90 ? -4.847 7.025 15.945 1.00 98.00 90 ALA A N 1
ATOM 720 C CA . ALA A 1 90 ? -4.876 6.665 14.528 1.00 98.00 90 ALA A CA 1
ATOM 721 C C . ALA A 1 90 ? -6.111 5.815 14.172 1.00 98.00 90 ALA A C 1
ATOM 723 O O . ALA A 1 90 ? -6.824 6.117 13.215 1.00 98.00 90 ALA A O 1
ATOM 724 N N . VAL A 1 91 ? -6.411 4.789 14.976 1.00 98.62 91 VAL A N 1
ATOM 725 C CA . VAL A 1 91 ? -7.568 3.902 14.764 1.00 98.62 91 VAL A CA 1
ATOM 726 C C . VAL A 1 91 ? -8.894 4.637 14.955 1.00 98.62 91 VAL A C 1
ATOM 728 O O . VAL A 1 91 ? -9.822 4.451 14.172 1.00 98.62 91 VAL A O 1
ATOM 731 N N . SER A 1 92 ? -8.979 5.502 15.965 1.00 98.19 92 SER A N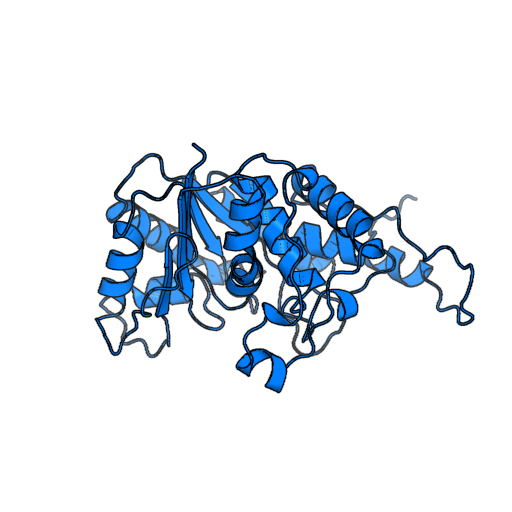 1
ATOM 732 C CA . SER A 1 92 ? -10.209 6.215 16.313 1.00 98.19 92 SER A CA 1
ATOM 733 C C . SER A 1 92 ? -10.330 7.595 15.658 1.00 98.19 92 SER A C 1
ATOM 735 O O . SER A 1 92 ? -11.316 8.287 15.900 1.00 98.19 92 SER A O 1
ATOM 737 N N . ALA A 1 93 ? -9.386 8.035 14.820 1.00 97.62 93 ALA A N 1
ATOM 738 C CA . ALA A 1 93 ? -9.433 9.360 14.196 1.00 97.62 93 ALA A CA 1
ATOM 739 C C . ALA A 1 93 ? -10.677 9.510 13.308 1.00 97.62 93 ALA A C 1
ATOM 741 O O . ALA A 1 93 ? -11.433 10.478 13.439 1.00 97.62 93 ALA A O 1
ATOM 742 N N . HIS A 1 94 ? -10.959 8.489 12.495 1.00 98.06 94 HIS A N 1
ATOM 743 C CA . HIS A 1 94 ? -12.034 8.480 11.507 1.00 98.06 94 HIS A CA 1
ATOM 744 C C . HIS A 1 94 ? -12.845 7.180 11.561 1.00 98.06 94 HIS A C 1
ATOM 746 O O . HIS A 1 94 ? -12.403 6.167 12.096 1.00 98.06 94 HIS A O 1
ATOM 752 N N . GLU A 1 95 ? -14.046 7.202 10.988 1.00 98.00 95 GLU A N 1
ATOM 753 C CA . GLU A 1 95 ? -14.719 5.976 10.546 1.00 98.00 95 GLU A CA 1
ATOM 754 C C . GLU A 1 95 ? -14.024 5.507 9.265 1.00 98.00 95 GLU A C 1
ATOM 756 O O . GLU A 1 95 ? -14.326 5.997 8.178 1.00 98.00 95 GLU A O 1
ATOM 761 N N . TRP A 1 96 ? -13.008 4.658 9.411 1.00 98.75 96 TRP A N 1
ATOM 762 C CA . TRP A 1 96 ? -12.215 4.158 8.292 1.00 98.75 96 TRP A CA 1
ATOM 763 C C . TRP A 1 96 ? -13.038 3.209 7.414 1.00 98.75 96 TRP A C 1
ATOM 765 O O . TRP A 1 96 ? -13.720 2.326 7.924 1.00 98.75 96 TRP A O 1
ATOM 775 N N . ASP A 1 97 ? -12.945 3.352 6.090 1.00 98.75 97 ASP A N 1
ATOM 776 C CA . ASP A 1 97 ? -13.520 2.369 5.163 1.00 98.75 97 ASP A CA 1
ATOM 777 C C . ASP A 1 97 ? -12.630 1.119 5.109 1.00 98.75 97 ASP A C 1
ATOM 779 O O . ASP A 1 97 ? -13.114 -0.016 5.079 1.00 98.75 97 ASP A O 1
ATOM 783 N N . TYR A 1 98 ? -11.310 1.339 5.133 1.00 98.81 98 TYR A N 1
ATOM 784 C CA . TYR A 1 98 ? -10.300 0.293 5.047 1.00 98.81 98 TYR A CA 1
ATOM 785 C C . TYR A 1 98 ? -9.181 0.493 6.068 1.00 98.81 98 TYR A C 1
ATOM 787 O O . TYR A 1 98 ? -8.674 1.602 6.249 1.00 98.81 98 TYR A O 1
ATOM 795 N N . VAL A 1 99 ? -8.744 -0.612 6.669 1.00 98.88 99 VAL A N 1
ATOM 796 C CA . VAL A 1 99 ? -7.474 -0.713 7.394 1.00 98.88 99 VAL A CA 1
ATOM 797 C C . VAL A 1 99 ? -6.550 -1.619 6.590 1.00 98.88 99 VAL A C 1
ATOM 799 O O . VAL A 1 99 ? -6.855 -2.791 6.390 1.00 98.88 99 VAL A O 1
ATOM 802 N N . VAL A 1 100 ? -5.420 -1.091 6.125 1.00 98.81 100 VAL A N 1
ATOM 803 C CA . VAL A 1 100 ? -4.387 -1.856 5.423 1.00 98.81 100 VAL A CA 1
ATOM 804 C C . VAL A 1 100 ? -3.250 -2.172 6.386 1.00 98.81 100 VAL A C 1
ATOM 806 O O . VAL A 1 100 ? -2.676 -1.272 6.996 1.00 98.81 100 VAL A O 1
ATOM 809 N N . ILE A 1 101 ? -2.905 -3.448 6.512 1.00 98.50 101 ILE A N 1
ATOM 810 C CA . ILE A 1 101 ? -1.794 -3.925 7.339 1.00 98.50 101 ILE A CA 1
ATOM 811 C C . ILE A 1 101 ? -0.731 -4.526 6.429 1.00 98.50 101 ILE A C 1
ATOM 813 O O . ILE A 1 101 ? -1.038 -5.216 5.456 1.00 98.50 101 ILE A O 1
ATOM 817 N N . GLN A 1 102 ? 0.530 -4.277 6.753 1.00 96.38 102 GLN A N 1
ATOM 818 C CA . GLN A 1 102 ? 1.666 -4.828 6.032 1.00 96.38 102 GLN A CA 1
ATOM 819 C C . GLN A 1 102 ? 2.714 -5.363 7.012 1.00 96.38 102 GLN A C 1
ATOM 821 O O . GLN A 1 102 ? 2.969 -4.758 8.052 1.00 96.38 102 GLN A O 1
ATOM 826 N N . HIS A 1 103 ? 3.366 -6.476 6.668 1.00 97.06 103 HIS A N 1
ATOM 827 C CA . HIS A 1 103 ? 4.519 -6.967 7.422 1.00 97.06 103 HIS A CA 1
ATOM 828 C C . HIS A 1 103 ? 5.829 -6.230 7.068 1.00 97.06 103 HIS A C 1
ATOM 830 O O . HIS A 1 103 ? 5.882 -5.369 6.182 1.00 97.06 103 HIS A O 1
ATOM 836 N N . GLY A 1 104 ? 6.904 -6.562 7.788 1.00 94.69 104 GLY A N 1
ATOM 837 C CA . GLY A 1 104 ? 8.255 -6.062 7.529 1.00 94.69 104 GLY A CA 1
ATOM 838 C C . GLY A 1 104 ? 8.978 -6.909 6.474 1.00 94.69 104 GLY A C 1
ATOM 839 O O . GLY A 1 104 ? 8.856 -8.133 6.501 1.00 94.69 104 GLY A O 1
ATOM 840 N N . PRO A 1 105 ? 9.775 -6.308 5.573 1.00 92.69 105 PRO A N 1
ATOM 841 C CA . PRO A 1 105 ? 10.307 -7.009 4.402 1.00 92.69 105 PRO A CA 1
ATOM 842 C C . PRO A 1 105 ? 11.507 -7.924 4.692 1.00 92.69 105 PRO A C 1
ATOM 844 O O . PRO A 1 105 ? 11.875 -8.722 3.841 1.00 92.69 105 PRO A O 1
ATOM 847 N N . LYS A 1 106 ? 12.160 -7.821 5.859 1.00 90.44 106 LYS A N 1
ATOM 848 C CA . LYS A 1 106 ? 13.374 -8.609 6.167 1.00 90.44 106 LYS A CA 1
ATOM 849 C C . LYS A 1 106 ? 13.099 -10.103 6.368 1.00 90.44 106 LYS A C 1
ATOM 851 O O . LYS A 1 106 ? 13.952 -10.930 6.056 1.00 90.44 106 LYS A O 1
ATOM 856 N N . HIS A 1 107 ? 11.930 -10.416 6.920 1.00 91.31 107 HIS A N 1
ATOM 857 C CA . HIS A 1 107 ? 11.531 -11.760 7.343 1.00 91.31 107 HIS A CA 1
ATOM 858 C C . HIS A 1 107 ? 10.081 -12.058 6.944 1.00 91.31 107 HIS A C 1
ATOM 860 O O . HIS A 1 107 ? 9.389 -12.804 7.625 1.00 91.31 107 HIS A O 1
ATOM 866 N N . VAL A 1 108 ? 9.593 -11.436 5.867 1.00 94.38 108 VAL A N 1
ATOM 867 C CA . VAL A 1 108 ? 8.199 -11.579 5.414 1.00 94.38 108 VAL A CA 1
ATOM 868 C C . VAL A 1 108 ? 7.818 -13.030 5.116 1.00 94.38 108 VAL A C 1
ATOM 870 O O . VAL A 1 108 ? 6.660 -13.401 5.279 1.00 94.38 108 VAL A O 1
ATOM 873 N N . GLU A 1 109 ? 8.796 -13.859 4.764 1.00 93.56 109 GLU A N 1
ATOM 874 C CA . GLU A 1 109 ? 8.651 -15.284 4.487 1.00 93.56 109 GLU A CA 1
ATOM 875 C C . GLU A 1 109 ? 8.684 -16.180 5.745 1.00 93.56 109 GLU A C 1
ATOM 877 O O . GLU A 1 109 ? 8.588 -17.401 5.641 1.00 93.56 109 GLU A O 1
ATOM 882 N N . LYS A 1 110 ? 8.870 -15.615 6.948 1.00 93.50 110 LYS A N 1
ATOM 883 C CA . LYS A 1 110 ? 9.055 -16.376 8.196 1.00 93.50 110 LYS A CA 1
ATOM 884 C C . LYS A 1 110 ? 7.772 -16.421 9.027 1.00 93.50 110 LYS A C 1
ATOM 886 O O . LYS A 1 110 ? 7.296 -15.403 9.506 1.00 93.50 110 LYS A O 1
ATOM 891 N N . ARG A 1 111 ? 7.218 -17.618 9.240 1.00 95.00 111 ARG A N 1
ATOM 892 C CA . ARG A 1 111 ? 5.955 -17.850 9.979 1.00 95.00 111 ARG A CA 1
ATOM 893 C C . ARG A 1 111 ? 5.971 -17.300 11.404 1.00 95.00 111 ARG A C 1
ATOM 895 O O . ARG A 1 111 ? 4.992 -16.727 11.870 1.00 95.00 111 ARG A O 1
ATOM 902 N N . ASP A 1 112 ? 7.080 -17.489 12.091 1.00 93.62 112 ASP A N 1
ATOM 903 C CA . ASP A 1 112 ? 7.325 -17.124 13.481 1.00 93.62 112 ASP A CA 1
ATOM 904 C C . ASP A 1 112 ? 7.299 -15.607 13.733 1.00 93.62 112 ASP A C 1
ATOM 906 O O . ASP A 1 112 ? 7.029 -15.180 14.855 1.00 93.62 112 ASP A O 1
ATOM 910 N N . THR A 1 113 ? 7.459 -14.771 12.701 1.00 94.31 113 THR A N 1
ATOM 911 C CA . THR A 1 113 ? 7.367 -13.309 12.853 1.00 94.31 113 THR A CA 1
ATOM 912 C C . THR A 1 113 ? 5.934 -12.771 12.839 1.00 94.31 113 THR A C 1
ATOM 914 O O . THR A 1 113 ? 5.747 -11.569 13.012 1.00 94.31 113 THR A O 1
ATOM 917 N N . TYR A 1 114 ? 4.919 -13.628 12.684 1.00 96.94 114 TYR A N 1
ATOM 918 C CA . TYR A 1 114 ? 3.494 -13.261 12.692 1.00 96.94 114 TYR A CA 1
ATOM 919 C C . TYR A 1 114 ? 2.778 -13.622 14.005 1.00 96.94 114 TYR A C 1
ATOM 921 O O . TYR A 1 114 ? 1.550 -13.590 14.065 1.00 96.94 114 TYR A O 1
ATOM 929 N N . SER A 1 115 ? 3.522 -13.970 15.058 1.00 95.44 115 SER A N 1
ATOM 930 C CA . SER A 1 115 ? 2.974 -14.489 16.320 1.00 95.44 115 SER A CA 1
ATOM 931 C C . SER A 1 115 ? 1.940 -13.581 16.997 1.00 95.44 115 SER A C 1
ATOM 933 O O . SER A 1 115 ? 1.045 -14.103 17.651 1.00 95.44 115 SER A O 1
ATOM 935 N N . HIS A 1 116 ? 2.026 -12.257 16.819 1.00 96.19 116 HIS A N 1
ATOM 936 C CA . HIS A 1 116 ? 1.095 -11.283 17.411 1.00 96.19 116 HIS A CA 1
ATOM 937 C C . HIS A 1 116 ? 0.072 -10.710 16.424 1.00 96.19 116 HIS A C 1
ATOM 939 O O . HIS A 1 116 ? -0.516 -9.658 16.672 1.00 96.19 116 HIS A O 1
ATOM 945 N N . LEU A 1 117 ? -0.143 -11.368 15.280 1.00 97.75 117 LEU A N 1
ATOM 946 C CA . LEU A 1 117 ? -1.110 -10.904 14.285 1.00 97.75 117 LEU A CA 1
ATOM 947 C C . LEU A 1 117 ? -2.519 -10.765 14.873 1.00 97.75 117 LEU A C 1
ATOM 949 O O . LEU A 1 117 ? -3.114 -9.695 14.758 1.00 97.75 117 LEU A O 1
ATOM 953 N N . ARG A 1 118 ? -3.017 -11.817 15.534 1.00 97.56 118 ARG A N 1
ATOM 954 C CA . ARG A 1 118 ? -4.350 -11.826 16.151 1.00 97.56 118 ARG A CA 1
ATOM 955 C C . ARG A 1 118 ? -4.494 -10.718 17.188 1.00 97.56 118 ARG A C 1
ATOM 957 O O . ARG A 1 118 ? -5.424 -9.922 17.102 1.00 97.56 118 ARG A O 1
ATOM 964 N N . ASP A 1 119 ? -3.542 -10.628 18.115 1.00 97.31 119 ASP A N 1
ATOM 965 C CA . ASP A 1 119 ? -3.577 -9.639 19.196 1.00 97.31 119 ASP A CA 1
ATOM 966 C C . ASP A 1 119 ? -3.570 -8.203 18.644 1.00 97.31 119 ASP A C 1
ATOM 968 O O . ASP A 1 119 ? -4.280 -7.321 19.134 1.00 97.31 119 ASP A O 1
ATOM 972 N N . PHE A 1 120 ? -2.805 -7.963 17.574 1.00 97.62 120 PHE A N 1
ATOM 973 C CA . PHE A 1 120 ? -2.775 -6.667 16.906 1.00 97.62 120 PHE A CA 1
ATOM 974 C C . PHE A 1 120 ? -4.100 -6.342 16.200 1.00 97.62 120 PHE A C 1
ATOM 976 O O . PHE A 1 120 ? -4.595 -5.217 16.309 1.00 97.62 120 PHE A O 1
ATOM 983 N N . LEU A 1 121 ? -4.709 -7.316 15.515 1.00 98.31 121 LEU A N 1
ATOM 984 C CA . LEU A 1 121 ? -6.033 -7.160 14.903 1.00 98.31 121 LEU A CA 1
ATOM 985 C C . LEU A 1 121 ? -7.105 -6.858 15.955 1.00 98.31 121 LEU A C 1
ATOM 987 O O . LEU A 1 121 ? -7.919 -5.952 15.757 1.00 98.31 121 LEU A O 1
ATOM 991 N N . ASP A 1 122 ? -7.082 -7.563 17.084 1.00 97.88 122 ASP A N 1
ATOM 992 C CA . ASP A 1 122 ? -8.028 -7.361 18.180 1.00 97.88 122 ASP A CA 1
ATOM 993 C C . ASP A 1 122 ? -7.867 -5.981 18.825 1.00 97.88 122 ASP A C 1
ATOM 995 O O . ASP A 1 122 ? -8.868 -5.302 19.076 1.00 97.88 122 ASP A O 1
ATOM 999 N N . PHE A 1 123 ? -6.631 -5.499 18.997 1.00 97.81 123 PHE A N 1
ATOM 1000 C CA . PHE A 1 123 ? -6.388 -4.125 19.432 1.00 97.81 123 PHE A CA 1
ATOM 1001 C C . PHE A 1 123 ? -7.002 -3.102 18.472 1.00 97.81 123 PHE A C 1
ATOM 1003 O O . PHE A 1 123 ? -7.672 -2.170 18.924 1.00 97.81 123 PHE A O 1
ATOM 1010 N N . ILE A 1 124 ? -6.796 -3.252 17.158 1.00 98.38 124 ILE A N 1
ATOM 1011 C CA . ILE A 1 124 ? -7.368 -2.322 16.174 1.00 98.38 124 ILE A CA 1
ATOM 1012 C C . ILE A 1 124 ? -8.897 -2.372 16.263 1.00 98.38 124 ILE A C 1
ATOM 1014 O O . ILE A 1 124 ? -9.538 -1.335 16.416 1.00 98.38 124 ILE A O 1
ATOM 1018 N N . LYS A 1 125 ? -9.494 -3.569 16.249 1.00 98.12 125 LYS A N 1
ATOM 1019 C CA . LYS A 1 125 ? -10.953 -3.748 16.324 1.00 98.12 125 LYS A CA 1
ATOM 1020 C C . LYS A 1 125 ? -11.566 -3.113 17.565 1.00 98.12 125 LYS A C 1
ATOM 1022 O O . LYS A 1 125 ? -12.614 -2.486 17.455 1.00 98.12 125 LYS A O 1
ATOM 1027 N N . ALA A 1 126 ? -10.905 -3.221 18.715 1.00 97.81 126 ALA A N 1
ATOM 1028 C CA . ALA A 1 126 ? -11.392 -2.653 19.969 1.00 97.81 126 ALA A CA 1
ATOM 1029 C C . ALA A 1 126 ? -11.494 -1.115 19.961 1.00 97.81 126 ALA A C 1
ATOM 1031 O O . ALA A 1 126 ? -12.232 -0.557 20.770 1.00 97.81 126 ALA A O 1
ATOM 1032 N N . HIS A 1 127 ? -10.776 -0.428 19.065 1.00 98.25 127 HIS A N 1
ATOM 1033 C CA . HIS A 1 127 ? -10.740 1.038 19.002 1.00 98.25 127 HIS A CA 1
ATOM 1034 C C . HIS A 1 127 ? -11.357 1.616 17.718 1.00 98.25 127 HIS A C 1
ATOM 1036 O O . HIS A 1 127 ? -11.395 2.840 17.558 1.00 98.25 127 HIS A O 1
ATOM 1042 N N . LEU A 1 128 ? -11.832 0.770 16.796 1.00 98.19 128 LEU A N 1
ATOM 1043 C CA . LEU A 1 128 ? -12.484 1.218 15.567 1.00 98.19 128 LEU A CA 1
ATOM 1044 C C . LEU A 1 128 ? -13.801 1.940 15.866 1.00 98.19 128 LEU A C 1
ATOM 1046 O O . LEU A 1 128 ? -14.592 1.524 16.709 1.00 98.19 128 LEU A O 1
ATOM 1050 N N . LYS A 1 129 ? -14.071 3.000 15.099 1.00 97.69 129 LYS A N 1
ATOM 1051 C CA . LYS A 1 129 ? -15.356 3.716 15.139 1.00 97.69 129 LYS A CA 1
ATOM 1052 C C . LYS A 1 129 ? -16.463 3.045 14.323 1.00 97.69 129 LYS A C 1
ATOM 1054 O O . LYS A 1 129 ? -17.627 3.379 14.512 1.00 97.69 129 LYS A O 1
ATOM 1059 N N . SER A 1 130 ? -16.116 2.132 13.415 1.00 96.25 130 SER A N 1
ATOM 1060 C CA . SER A 1 130 ? -17.071 1.457 12.534 1.00 96.25 130 SER A CA 1
ATOM 1061 C C . SER A 1 130 ? -16.777 -0.036 12.420 1.00 96.25 130 SER A C 1
ATOM 1063 O O . SER A 1 130 ? -15.652 -0.434 12.113 1.00 96.25 130 SER A O 1
ATOM 1065 N N . ASP A 1 131 ? -17.814 -0.851 12.593 1.00 94.94 131 ASP A N 1
ATOM 1066 C CA . ASP A 1 131 ? -17.820 -2.301 12.366 1.00 94.94 131 ASP A CA 1
ATOM 1067 C C . ASP A 1 131 ? -17.824 -2.684 10.874 1.00 94.94 131 ASP A C 1
ATOM 1069 O O . ASP A 1 131 ? -17.594 -3.839 10.527 1.00 94.94 131 ASP A O 1
ATOM 1073 N N . LYS A 1 132 ? -18.051 -1.712 9.979 1.00 96.62 132 LYS A N 1
ATOM 1074 C CA . LYS A 1 132 ? -18.020 -1.893 8.517 1.00 96.62 132 LYS A CA 1
ATOM 1075 C C . LYS A 1 132 ? -16.616 -1.796 7.922 1.00 96.62 132 LYS A C 1
ATOM 1077 O O . LYS A 1 132 ? -16.456 -2.052 6.728 1.00 96.62 132 LYS A O 1
ATOM 1082 N N . THR A 1 133 ? -15.631 -1.403 8.728 1.00 98.56 133 THR A N 1
ATOM 1083 C CA . THR A 1 133 ? -14.233 -1.270 8.312 1.00 98.56 133 THR A CA 1
ATOM 1084 C C . THR A 1 133 ? -13.717 -2.602 7.773 1.00 98.56 133 THR A C 1
ATOM 1086 O O . THR A 1 133 ? -13.787 -3.621 8.460 1.00 98.56 133 THR A O 1
ATOM 1089 N N . LYS A 1 134 ? -13.154 -2.606 6.562 1.00 98.62 134 LYS A N 1
ATOM 1090 C CA . LYS A 1 134 ? -12.561 -3.809 5.964 1.00 98.62 134 LYS A CA 1
ATOM 1091 C C . LYS A 1 134 ? -11.059 -3.856 6.205 1.00 98.62 134 LYS A C 1
ATOM 1093 O O . LYS A 1 134 ? -10.346 -2.910 5.871 1.00 98.62 134 LYS A O 1
ATOM 1098 N N . PHE A 1 135 ? -10.563 -4.976 6.720 1.00 98.81 135 PHE A N 1
ATOM 1099 C CA . PHE A 1 135 ? -9.127 -5.198 6.864 1.00 98.81 135 PHE A CA 1
ATOM 1100 C C . PHE A 1 135 ? -8.558 -5.781 5.575 1.00 98.81 135 PHE A C 1
ATOM 1102 O O . PHE A 1 135 ? -9.086 -6.753 5.038 1.00 98.81 135 PHE A O 1
ATOM 1109 N N . LEU A 1 136 ? -7.470 -5.201 5.086 1.00 98.81 136 LEU A N 1
ATOM 1110 C CA . LEU A 1 136 ? -6.730 -5.665 3.920 1.00 98.81 136 LEU A CA 1
ATOM 1111 C C . LEU A 1 136 ? -5.278 -5.918 4.308 1.00 98.81 136 LEU A C 1
ATOM 1113 O O . LEU A 1 136 ? -4.695 -5.166 5.088 1.00 98.81 136 LEU A O 1
ATOM 1117 N N . TYR A 1 137 ? -4.676 -6.946 3.724 1.00 98.81 137 TYR A N 1
ATOM 1118 C CA . TYR A 1 137 ? -3.242 -7.183 3.852 1.00 98.81 137 TYR A CA 1
ATOM 1119 C C . TYR A 1 137 ? -2.515 -6.769 2.573 1.00 98.81 137 TYR A C 1
ATOM 1121 O O . TYR A 1 137 ? -2.883 -7.217 1.489 1.00 98.81 137 TYR A O 1
ATOM 1129 N N . GLN A 1 138 ? -1.471 -5.944 2.665 1.00 98.62 138 GLN A N 1
ATOM 1130 C CA . GLN A 1 138 ? -0.572 -5.725 1.531 1.00 98.62 138 GLN A CA 1
ATOM 1131 C C . GLN A 1 138 ? 0.478 -6.840 1.494 1.00 98.62 138 GLN A C 1
ATOM 1133 O O . GLN A 1 138 ? 1.412 -6.851 2.298 1.00 98.62 138 GLN A O 1
ATOM 1138 N N . MET A 1 139 ? 0.362 -7.745 0.518 1.00 98.19 139 MET A N 1
ATOM 1139 C CA . MET A 1 139 ? 1.375 -8.770 0.268 1.00 98.19 139 MET A CA 1
ATOM 1140 C C . MET A 1 139 ? 2.593 -8.132 -0.401 1.00 98.19 139 MET A C 1
ATOM 1142 O O . MET A 1 139 ? 2.516 -7.708 -1.552 1.00 98.19 139 MET A O 1
ATOM 1146 N N . ILE A 1 140 ? 3.709 -8.054 0.321 1.00 95.88 140 ILE A N 1
ATOM 1147 C CA . ILE A 1 140 ? 4.973 -7.459 -0.142 1.00 95.88 140 ILE A CA 1
ATOM 1148 C C . ILE A 1 140 ? 6.022 -8.513 -0.481 1.00 95.88 140 ILE A C 1
ATOM 1150 O O . ILE A 1 140 ? 5.824 -9.699 -0.255 1.00 95.88 140 ILE A O 1
ATOM 1154 N N . TRP A 1 141 ? 7.151 -8.064 -1.016 1.00 93.94 141 TRP A N 1
ATOM 1155 C CA . TRP A 1 141 ? 8.324 -8.879 -1.305 1.00 93.94 141 TRP A CA 1
ATOM 1156 C C . TRP A 1 141 ? 9.375 -8.752 -0.200 1.00 93.94 141 TRP A C 1
ATOM 1158 O O . TRP A 1 141 ? 9.380 -7.802 0.590 1.00 93.94 141 TRP A O 1
ATOM 1168 N N . LYS A 1 142 ? 10.289 -9.722 -0.165 1.00 91.12 142 LYS A N 1
ATOM 1169 C CA . LYS A 1 142 ? 11.435 -9.713 0.735 1.00 91.12 142 LYS A CA 1
ATOM 1170 C C . LYS A 1 142 ? 12.479 -8.699 0.278 1.00 91.12 142 LYS A C 1
ATOM 1172 O O . LYS A 1 142 ? 12.797 -8.617 -0.910 1.00 91.12 142 LYS A O 1
ATOM 1177 N N . TYR A 1 143 ? 13.053 -7.985 1.239 1.00 82.94 143 TYR A N 1
ATOM 1178 C CA . TYR A 1 143 ? 14.240 -7.169 1.022 1.00 82.94 143 TYR A CA 1
ATOM 1179 C C . TYR A 1 143 ? 15.498 -8.046 1.022 1.00 82.94 143 TYR A C 1
ATOM 1181 O O . TYR A 1 143 ? 15.738 -8.771 1.988 1.00 82.94 143 TYR A O 1
ATOM 1189 N N . ASN A 1 144 ? 16.310 -7.963 -0.033 1.00 70.06 144 ASN A N 1
ATOM 1190 C CA . ASN A 1 144 ? 17.556 -8.716 -0.159 1.00 70.06 144 ASN A CA 1
ATOM 1191 C C . ASN A 1 144 ? 18.741 -7.751 -0.280 1.00 70.06 144 ASN A C 1
ATOM 1193 O O . ASN A 1 144 ? 18.947 -7.153 -1.330 1.00 70.06 144 ASN A O 1
ATOM 1197 N N . ASP A 1 145 ? 19.551 -7.657 0.778 1.00 57.12 145 ASP A N 1
ATOM 1198 C CA . ASP A 1 145 ? 20.653 -6.689 0.914 1.00 57.12 145 ASP A CA 1
ATOM 1199 C C . ASP A 1 145 ? 21.772 -6.793 -0.145 1.00 57.12 145 ASP A C 1
ATOM 1201 O O . ASP A 1 145 ? 22.657 -5.946 -0.161 1.00 57.12 145 ASP A O 1
ATOM 1205 N N . ASN A 1 146 ? 21.777 -7.804 -1.025 1.00 50.25 146 ASN A N 1
ATOM 1206 C CA . ASN A 1 146 ? 22.926 -8.098 -1.894 1.00 50.25 146 ASN A CA 1
ATOM 1207 C C . ASN A 1 146 ? 22.591 -8.700 -3.273 1.00 50.25 146 ASN A C 1
ATOM 1209 O O . ASN A 1 146 ? 23.496 -9.192 -3.946 1.00 50.25 146 ASN A O 1
ATOM 1213 N N . VAL A 1 147 ? 21.327 -8.709 -3.715 1.00 53.81 147 VAL A N 1
ATOM 1214 C CA . VAL A 1 147 ? 20.962 -9.313 -5.012 1.00 53.81 147 VAL A CA 1
ATOM 1215 C C . VAL A 1 147 ? 19.997 -8.407 -5.769 1.00 53.81 147 VAL A C 1
ATOM 1217 O O . VAL A 1 147 ? 18.847 -8.243 -5.369 1.00 53.81 147 VAL A O 1
ATOM 1220 N N . ALA A 1 148 ? 20.464 -7.849 -6.890 1.00 51.53 148 ALA A N 1
ATOM 1221 C CA . ALA A 1 148 ? 19.593 -7.250 -7.894 1.00 51.53 148 ALA A CA 1
ATOM 1222 C C . ALA A 1 148 ? 18.700 -8.358 -8.470 1.00 51.53 148 ALA A C 1
ATOM 1224 O O . ALA A 1 148 ? 19.223 -9.314 -9.042 1.00 51.53 148 ALA A O 1
ATOM 1225 N N . GLY A 1 149 ? 17.378 -8.269 -8.306 1.00 51.78 149 GLY A N 1
ATOM 1226 C CA . GLY A 1 149 ? 16.485 -9.323 -8.811 1.00 51.78 149 GLY A CA 1
ATOM 1227 C C . GLY A 1 149 ? 15.299 -9.704 -7.932 1.00 51.78 149 GLY A C 1
ATOM 1228 O O . GLY A 1 149 ? 14.621 -10.677 -8.243 1.00 51.78 149 GLY A O 1
ATOM 1229 N N . GLY A 1 150 ? 14.985 -8.942 -6.881 1.00 55.38 150 GLY A N 1
ATOM 1230 C CA . GLY A 1 150 ? 13.803 -9.209 -6.061 1.00 55.38 150 GLY A CA 1
ATOM 1231 C C . GLY A 1 150 ? 13.840 -10.524 -5.280 1.00 55.38 150 GLY A C 1
ATOM 1232 O O . GLY A 1 150 ? 14.890 -11.122 -5.043 1.00 55.38 150 GLY A O 1
ATOM 1233 N N . SER A 1 151 ? 12.666 -10.944 -4.807 1.00 65.50 151 SER A N 1
ATOM 1234 C CA . SER A 1 151 ? 12.498 -12.257 -4.182 1.00 65.50 151 SER A CA 1
ATOM 1235 C C . SER A 1 151 ? 12.654 -13.343 -5.245 1.00 65.50 151 SER A C 1
ATOM 1237 O O . SER A 1 151 ? 12.016 -13.267 -6.295 1.00 65.50 151 SER A O 1
ATOM 1239 N N . THR A 1 152 ? 13.485 -14.352 -4.972 1.00 77.38 152 THR A N 1
ATOM 1240 C CA . THR A 1 152 ? 13.550 -15.562 -5.805 1.00 77.38 152 THR A CA 1
ATOM 1241 C C . THR A 1 152 ? 12.168 -16.217 -5.888 1.00 77.38 152 THR A C 1
ATOM 1243 O O . THR A 1 152 ? 11.327 -15.976 -5.020 1.00 77.38 152 THR A O 1
ATOM 1246 N N . ALA A 1 153 ? 11.932 -17.068 -6.893 1.00 82.69 153 ALA A N 1
ATOM 1247 C CA . ALA A 1 153 ? 10.675 -17.814 -7.015 1.00 82.69 153 ALA A CA 1
ATOM 1248 C C . ALA A 1 153 ? 10.315 -18.549 -5.708 1.00 82.69 153 ALA A C 1
ATOM 1250 O O . ALA A 1 153 ? 9.214 -18.374 -5.200 1.00 82.69 153 ALA A O 1
ATOM 1251 N N . ALA A 1 154 ? 11.289 -19.222 -5.084 1.00 86.69 154 ALA A N 1
ATOM 1252 C CA . ALA A 1 154 ? 11.106 -19.889 -3.792 1.00 86.69 154 ALA A CA 1
ATOM 1253 C C . ALA A 1 154 ? 10.689 -18.928 -2.658 1.00 86.69 154 ALA A C 1
ATOM 1255 O O . ALA A 1 154 ? 9.766 -19.218 -1.908 1.00 86.69 154 ALA A O 1
ATOM 1256 N N . VAL A 1 155 ? 11.315 -17.748 -2.544 1.00 90.69 155 VAL A N 1
ATOM 1257 C CA . VAL A 1 155 ? 10.926 -16.761 -1.517 1.00 90.69 155 VAL A CA 1
ATOM 1258 C C . VAL A 1 155 ? 9.539 -16.179 -1.803 1.00 90.69 155 VAL A C 1
ATOM 1260 O O . VAL A 1 155 ? 8.786 -15.896 -0.875 1.00 90.69 155 VAL A O 1
ATOM 1263 N N . TYR A 1 156 ? 9.185 -15.986 -3.075 1.00 93.12 156 TYR A N 1
ATOM 1264 C CA . TYR A 1 156 ? 7.837 -15.568 -3.455 1.00 93.12 156 TYR A CA 1
ATOM 1265 C C . TYR A 1 156 ? 6.794 -16.632 -3.075 1.00 93.12 156 TYR A C 1
ATOM 1267 O O . TYR A 1 156 ? 5.752 -16.284 -2.522 1.00 93.12 156 TYR A O 1
ATOM 1275 N N . GLU A 1 157 ? 7.082 -17.912 -3.314 1.00 94.75 157 GLU A N 1
ATOM 1276 C CA . GLU A 1 157 ? 6.221 -19.030 -2.915 1.00 94.75 157 GLU A CA 1
ATOM 1277 C C . GLU A 1 157 ? 6.035 -19.093 -1.397 1.00 94.75 157 GLU A C 1
ATOM 1279 O O . GLU A 1 157 ? 4.897 -19.203 -0.943 1.00 94.75 157 GLU A O 1
ATOM 1284 N N . ASP A 1 158 ? 7.103 -18.915 -0.612 1.00 95.81 158 ASP A N 1
ATOM 1285 C CA . ASP A 1 158 ? 7.005 -18.832 0.849 1.00 95.81 158 ASP A CA 1
ATOM 1286 C C . ASP A 1 158 ? 6.115 -17.653 1.288 1.00 95.81 158 ASP A C 1
ATOM 1288 O O . ASP A 1 158 ? 5.273 -17.789 2.173 1.00 95.81 158 ASP A O 1
ATOM 1292 N N . ILE A 1 159 ? 6.242 -16.483 0.654 1.00 97.00 159 ILE A N 1
ATOM 1293 C CA . ILE A 1 159 ? 5.386 -15.317 0.944 1.00 97.00 159 ILE A CA 1
ATOM 1294 C C . ILE A 1 159 ? 3.916 -15.611 0.613 1.00 97.00 159 ILE A C 1
ATOM 1296 O O . ILE A 1 159 ? 3.015 -15.210 1.360 1.00 97.00 159 ILE A O 1
ATOM 1300 N N . VAL A 1 160 ? 3.657 -16.308 -0.495 1.00 97.94 160 VAL A N 1
ATOM 1301 C CA . VAL A 1 160 ? 2.312 -16.757 -0.868 1.00 97.94 160 VAL A CA 1
ATOM 1302 C C . VAL A 1 160 ? 1.775 -17.763 0.153 1.00 97.94 160 VAL A C 1
ATOM 1304 O O . VAL A 1 160 ? 0.612 -17.642 0.546 1.00 97.94 160 VAL A O 1
ATOM 1307 N N . ASP A 1 161 ? 2.595 -18.709 0.619 1.00 98.12 161 ASP A N 1
ATOM 1308 C CA . ASP A 1 161 ? 2.232 -19.672 1.665 1.00 98.12 161 ASP A CA 1
ATOM 1309 C C . ASP A 1 161 ? 1.844 -18.958 2.962 1.00 98.12 161 ASP A C 1
ATOM 1311 O O . ASP A 1 161 ? 0.742 -19.158 3.472 1.00 98.12 161 ASP A O 1
ATOM 1315 N N . ILE A 1 162 ? 2.691 -18.044 3.441 1.00 98.00 162 ILE A N 1
ATOM 1316 C CA . ILE A 1 162 ? 2.423 -17.202 4.614 1.00 98.00 162 ILE A CA 1
ATOM 1317 C C . ILE A 1 162 ? 1.109 -16.437 4.447 1.00 98.00 162 ILE A C 1
ATOM 1319 O O . ILE A 1 162 ? 0.269 -16.410 5.348 1.00 98.00 162 ILE A O 1
ATOM 1323 N N . THR A 1 163 ? 0.893 -15.838 3.278 1.00 98.19 163 THR A N 1
ATOM 1324 C CA . THR A 1 163 ? -0.320 -15.064 3.010 1.00 98.19 163 THR A CA 1
ATOM 1325 C C . THR A 1 163 ? -1.570 -15.950 3.044 1.00 98.19 163 THR A C 1
ATOM 1327 O O . THR A 1 163 ? -2.571 -15.579 3.653 1.00 98.19 163 THR A O 1
ATOM 1330 N N . LYS A 1 164 ? -1.529 -17.144 2.448 1.00 98.06 164 LYS A N 1
ATOM 1331 C CA . LYS A 1 164 ? -2.675 -18.067 2.427 1.00 98.06 164 LYS A CA 1
ATOM 1332 C C . LYS A 1 164 ? -2.934 -18.726 3.780 1.00 98.06 164 LYS A C 1
ATOM 1334 O O . LYS A 1 164 ? -4.084 -18.842 4.187 1.00 98.06 164 LYS A O 1
ATOM 1339 N N . ASN A 1 165 ? -1.879 -19.149 4.468 1.00 97.75 165 ASN A N 1
ATOM 1340 C CA . ASN A 1 165 ? -1.975 -20.034 5.628 1.00 97.75 165 ASN A CA 1
ATOM 1341 C C . ASN A 1 165 ? -1.843 -19.321 6.978 1.00 97.75 165 ASN A C 1
ATOM 1343 O O . ASN A 1 165 ? -2.042 -19.961 8.008 1.00 97.75 165 ASN A O 1
ATOM 1347 N N . ILE A 1 166 ? -1.491 -18.033 6.996 1.00 97.62 166 ILE A N 1
ATOM 1348 C CA . ILE A 1 166 ? -1.450 -17.215 8.216 1.00 97.62 166 ILE A CA 1
ATOM 1349 C C . ILE A 1 166 ? -2.399 -16.036 8.069 1.00 97.62 166 ILE A C 1
ATOM 1351 O O . ILE A 1 166 ? -3.380 -15.959 8.799 1.00 97.62 166 ILE A O 1
ATOM 1355 N N . ILE A 1 167 ? -2.164 -15.155 7.094 1.00 98.19 167 ILE A N 1
ATOM 1356 C CA . ILE A 1 167 ? -2.970 -13.936 6.943 1.00 98.19 167 ILE A CA 1
ATOM 1357 C C . ILE A 1 167 ? -4.430 -14.285 6.660 1.00 98.19 167 ILE A C 1
ATOM 1359 O O . ILE A 1 167 ? -5.311 -13.890 7.410 1.00 98.19 167 ILE A O 1
ATOM 1363 N N . LEU A 1 168 ? -4.699 -15.074 5.620 1.00 97.00 168 LEU A N 1
ATOM 1364 C CA . LEU A 1 168 ? -6.068 -15.436 5.245 1.00 97.00 168 LEU A CA 1
ATOM 1365 C C . LEU A 1 168 ? -6.728 -16.465 6.172 1.00 97.00 168 LEU A C 1
ATOM 1367 O O . LEU A 1 168 ? -7.911 -16.755 6.008 1.00 97.00 168 LEU A O 1
ATOM 1371 N N . SER A 1 169 ? -5.993 -17.000 7.153 1.00 96.94 169 SER A N 1
ATOM 1372 C CA . SER A 1 169 ? -6.592 -17.797 8.229 1.00 96.94 169 SER A CA 1
ATOM 1373 C C . SER A 1 169 ? -7.285 -16.926 9.286 1.00 96.94 169 SER A C 1
ATOM 1375 O O . SER A 1 169 ? -8.144 -17.412 10.023 1.00 96.94 169 SER A O 1
ATOM 1377 N N . GLU A 1 170 ? -6.962 -15.629 9.331 1.00 97.56 170 GLU A N 1
ATOM 1378 C CA . GLU A 1 170 ? -7.613 -14.656 10.202 1.00 97.56 170 GLU A CA 1
ATOM 1379 C C . GLU A 1 170 ? -8.906 -14.144 9.530 1.00 97.56 170 GLU A C 1
ATOM 1381 O O . GLU A 1 170 ? -8.835 -13.486 8.487 1.00 97.56 170 GLU A O 1
ATOM 1386 N N . PRO A 1 171 ? -10.101 -14.411 10.098 1.00 95.56 171 PRO A N 1
ATOM 1387 C CA . PRO A 1 171 ? -11.385 -14.066 9.483 1.00 95.56 171 PRO A CA 1
ATOM 1388 C C . PRO A 1 171 ? -11.626 -12.555 9.344 1.00 95.56 171 PRO A C 1
ATOM 1390 O O . PRO A 1 171 ? -12.547 -12.138 8.647 1.00 95.56 171 PRO A O 1
ATOM 1393 N N . GLU A 1 172 ? -10.827 -11.727 10.014 1.00 96.12 172 GLU A N 1
ATOM 1394 C CA . GLU A 1 172 ? -10.857 -10.272 9.925 1.00 96.12 172 GLU A CA 1
ATOM 1395 C C . GLU A 1 172 ? -10.476 -9.762 8.534 1.00 96.12 172 GLU A C 1
ATOM 1397 O O . GLU A 1 172 ? -11.034 -8.760 8.076 1.00 96.12 172 GLU A O 1
ATOM 1402 N N . PHE A 1 173 ? -9.530 -10.421 7.854 1.00 98.25 173 PHE A N 1
ATOM 1403 C CA . PHE A 1 173 ? -9.071 -9.951 6.553 1.00 98.25 173 PHE A CA 1
ATOM 1404 C C . PHE A 1 173 ? -10.133 -10.191 5.483 1.00 98.25 173 PHE A C 1
ATOM 1406 O O . PHE A 1 173 ? -10.508 -11.311 5.154 1.00 98.25 173 PHE A O 1
ATOM 1413 N N . SER A 1 174 ? -10.567 -9.094 4.870 1.00 98.00 174 SER A N 1
ATOM 1414 C CA . SER A 1 174 ? -11.480 -9.084 3.727 1.00 98.00 174 SER A CA 1
ATOM 1415 C C . SER A 1 174 ? -10.765 -9.317 2.392 1.00 98.00 174 SER A C 1
ATOM 1417 O O . SER A 1 174 ? -11.424 -9.440 1.362 1.00 98.00 174 SER A O 1
ATOM 1419 N N . GLY A 1 175 ? -9.429 -9.340 2.381 1.00 97.94 175 GLY A N 1
ATOM 1420 C CA . GLY A 1 175 ? -8.639 -9.706 1.211 1.00 97.94 175 GLY A CA 1
ATOM 1421 C C . GLY A 1 175 ? -7.194 -9.211 1.250 1.00 97.94 175 GLY A C 1
ATOM 1422 O O . GLY A 1 175 ? -6.707 -8.712 2.268 1.00 97.94 175 GLY A O 1
ATOM 1423 N N . VAL A 1 176 ? -6.506 -9.363 0.118 1.00 98.69 176 VAL A N 1
ATOM 1424 C CA . VAL A 1 176 ? -5.066 -9.127 -0.029 1.00 98.69 176 VAL A CA 1
ATOM 1425 C C . VAL A 1 176 ? -4.800 -8.240 -1.239 1.00 98.69 176 VAL A C 1
ATOM 1427 O O . VAL A 1 176 ? -5.202 -8.579 -2.346 1.00 98.69 176 VAL A O 1
ATOM 1430 N N . ILE A 1 177 ? -4.060 -7.150 -1.043 1.00 98.88 177 ILE A N 1
ATOM 1431 C CA . ILE A 1 177 ? -3.506 -6.339 -2.130 1.00 98.88 177 ILE A CA 1
ATOM 1432 C C . ILE A 1 177 ? -2.237 -7.049 -2.646 1.00 98.88 177 ILE A C 1
ATOM 1434 O O . ILE A 1 177 ? -1.252 -7.134 -1.901 1.00 98.88 177 ILE A O 1
ATOM 1438 N N . PRO A 1 178 ? -2.213 -7.556 -3.895 1.00 98.62 178 PRO A N 1
ATOM 1439 C CA . PRO A 1 178 ? -1.177 -8.470 -4.387 1.00 98.62 178 PRO A CA 1
ATOM 1440 C C . PRO A 1 178 ? 0.064 -7.729 -4.920 1.00 98.62 178 PRO A C 1
ATOM 1442 O O . PRO A 1 178 ? 0.481 -7.905 -6.066 1.00 98.62 178 PRO A O 1
ATOM 1445 N N . ALA A 1 179 ? 0.664 -6.864 -4.097 1.00 98.19 179 ALA A N 1
ATOM 1446 C CA . ALA A 1 179 ? 1.770 -6.000 -4.518 1.00 98.19 179 ALA A CA 1
ATOM 1447 C C . ALA A 1 179 ? 3.032 -6.785 -4.921 1.00 98.19 179 ALA A C 1
ATOM 1449 O O . ALA A 1 179 ? 3.684 -6.429 -5.903 1.00 98.19 179 ALA A O 1
ATOM 1450 N N . ALA A 1 180 ? 3.348 -7.881 -4.225 1.00 96.75 180 ALA A N 1
ATOM 1451 C CA . ALA A 1 180 ? 4.457 -8.764 -4.581 1.00 96.75 180 ALA A CA 1
ATOM 1452 C C . ALA A 1 180 ? 4.254 -9.414 -5.955 1.00 96.75 180 ALA A C 1
ATOM 1454 O O . ALA A 1 180 ? 5.178 -9.427 -6.764 1.00 96.75 180 ALA A O 1
ATOM 1455 N N . THR A 1 181 ? 3.044 -9.892 -6.250 1.00 98.12 181 THR A N 1
ATOM 1456 C CA . THR A 1 181 ? 2.716 -10.504 -7.545 1.00 98.12 181 THR A CA 1
ATOM 1457 C C . THR A 1 181 ? 2.774 -9.486 -8.671 1.00 98.12 181 THR A C 1
ATOM 1459 O O . THR A 1 181 ? 3.406 -9.751 -9.686 1.00 98.12 181 THR A O 1
ATOM 1462 N N . MET A 1 182 ? 2.205 -8.292 -8.480 1.00 98.06 182 MET A N 1
ATOM 1463 C CA . MET A 1 182 ? 2.298 -7.209 -9.466 1.00 98.06 182 MET A CA 1
ATOM 1464 C C . MET A 1 182 ? 3.758 -6.857 -9.776 1.00 98.06 182 MET A C 1
ATOM 1466 O O . MET A 1 182 ? 4.129 -6.760 -10.944 1.00 98.06 182 MET A O 1
ATOM 1470 N N . ARG A 1 183 ? 4.614 -6.762 -8.751 1.00 95.44 183 ARG A N 1
ATOM 1471 C CA . ARG A 1 183 ? 6.050 -6.521 -8.938 1.00 95.44 183 ARG A CA 1
ATOM 1472 C C . ARG A 1 183 ? 6.719 -7.630 -9.757 1.00 95.44 183 ARG A C 1
ATOM 1474 O O . ARG A 1 183 ? 7.449 -7.316 -10.694 1.00 95.44 183 ARG A O 1
ATOM 1481 N N . GLN A 1 184 ? 6.455 -8.903 -9.448 1.00 94.06 184 GLN A N 1
ATOM 1482 C CA . GLN A 1 184 ? 7.012 -10.027 -10.215 1.00 94.06 184 GLN A CA 1
ATOM 1483 C C . GLN A 1 184 ? 6.495 -10.052 -11.660 1.00 94.06 184 GLN A C 1
ATOM 1485 O O . GLN A 1 184 ? 7.267 -10.312 -12.580 1.00 94.06 184 GLN A O 1
ATOM 1490 N N . ASN A 1 185 ? 5.223 -9.710 -11.878 1.00 96.06 185 ASN A N 1
ATOM 1491 C CA . ASN A 1 185 ? 4.650 -9.593 -13.217 1.00 96.06 185 ASN A CA 1
ATOM 1492 C C . ASN A 1 185 ? 5.373 -8.505 -14.029 1.00 96.06 185 ASN A C 1
ATOM 1494 O O . ASN A 1 185 ? 5.762 -8.770 -15.164 1.00 96.06 185 ASN A O 1
ATOM 1498 N N . ILE A 1 186 ? 5.648 -7.324 -13.454 1.00 95.62 186 ILE A N 1
ATOM 1499 C CA . ILE A 1 186 ? 6.442 -6.291 -14.148 1.00 95.62 186 ILE A CA 1
ATOM 1500 C C . ILE A 1 186 ? 7.849 -6.810 -14.469 1.00 95.62 186 ILE A C 1
ATOM 1502 O O . ILE A 1 186 ? 8.317 -6.647 -15.592 1.00 95.62 186 ILE A O 1
ATOM 1506 N N . MET A 1 187 ? 8.507 -7.475 -13.518 1.00 91.94 187 MET A N 1
ATOM 1507 C CA . MET A 1 187 ? 9.871 -7.995 -13.689 1.00 91.94 187 MET A CA 1
ATOM 1508 C C . MET A 1 187 ? 9.997 -9.141 -14.700 1.00 91.94 187 MET A C 1
ATOM 1510 O O . MET A 1 187 ? 11.112 -9.500 -15.073 1.00 91.94 187 MET A O 1
ATOM 1514 N N . SER A 1 188 ? 8.875 -9.719 -15.131 1.00 92.00 188 SER A N 1
ATOM 1515 C CA . SER A 1 188 ? 8.829 -10.710 -16.210 1.00 92.00 188 SER A CA 1
ATOM 1516 C C . SER A 1 188 ? 8.746 -10.088 -17.615 1.00 92.00 188 SER A C 1
ATOM 1518 O O . SER A 1 188 ? 8.785 -10.812 -18.606 1.00 92.00 188 SER A O 1
ATOM 1520 N N . SER A 1 189 ? 8.624 -8.760 -17.707 1.00 94.38 189 SER A N 1
ATOM 1521 C CA . SER A 1 189 ? 8.710 -8.002 -18.961 1.00 94.38 189 SER A CA 1
ATOM 1522 C C . SER A 1 189 ? 10.166 -7.639 -19.297 1.00 94.38 189 SER A C 1
ATOM 1524 O O . SER A 1 189 ? 11.108 -8.064 -18.627 1.00 94.38 189 SER A O 1
ATOM 1526 N N . TYR A 1 190 ? 10.373 -6.803 -20.317 1.00 92.69 190 TYR A N 1
ATOM 1527 C CA . TYR A 1 190 ? 11.679 -6.193 -20.568 1.00 92.69 190 TYR A CA 1
ATOM 1528 C C . TYR A 1 190 ? 12.103 -5.196 -19.472 1.00 92.69 190 TYR A C 1
ATOM 1530 O O . TYR A 1 190 ? 13.288 -4.862 -19.394 1.00 92.69 190 TYR A O 1
ATOM 1538 N N . LEU A 1 191 ? 11.172 -4.717 -18.633 1.00 92.75 191 LEU A N 1
ATOM 1539 C CA . LEU A 1 191 ? 11.498 -3.964 -17.421 1.00 92.75 191 LEU A CA 1
ATOM 1540 C C . LEU A 1 191 ? 12.022 -4.915 -16.353 1.00 92.75 191 LEU A C 1
ATOM 1542 O O . LEU A 1 191 ? 11.468 -5.989 -16.131 1.00 92.75 191 LEU A O 1
ATOM 1546 N N . CYS A 1 192 ? 13.064 -4.500 -15.641 1.00 85.00 192 CYS A N 1
ATOM 1547 C CA . CYS A 1 192 ? 13.575 -5.262 -14.512 1.00 85.00 192 CYS A CA 1
ATOM 1548 C C . CYS A 1 192 ? 13.573 -4.444 -13.222 1.00 85.00 192 CYS A C 1
ATOM 1550 O O . CYS A 1 192 ? 13.114 -3.305 -13.164 1.00 85.00 192 CYS A O 1
ATOM 1552 N N . ASP A 1 193 ? 14.094 -5.045 -12.154 1.00 86.75 193 ASP A N 1
ATOM 1553 C CA . ASP A 1 193 ? 14.082 -4.458 -10.816 1.00 86.75 193 ASP A CA 1
ATOM 1554 C C . ASP A 1 193 ? 14.693 -3.049 -10.767 1.00 86.75 193 ASP A C 1
ATOM 1556 O O . ASP A 1 193 ? 14.180 -2.177 -10.076 1.00 86.75 193 ASP A O 1
ATOM 1560 N N . LYS A 1 194 ? 15.741 -2.776 -11.554 1.00 87.69 194 LYS A N 1
ATOM 1561 C CA . LYS A 1 194 ? 16.385 -1.450 -11.612 1.00 87.69 194 LYS A CA 1
ATOM 1562 C C . LYS A 1 194 ? 15.469 -0.345 -12.164 1.00 87.69 194 LYS A C 1
ATOM 1564 O O . LYS A 1 194 ? 15.747 0.829 -11.950 1.00 87.69 194 LYS A O 1
ATOM 1569 N N . ASP A 1 195 ? 14.435 -0.720 -12.919 1.00 91.00 195 ASP A N 1
ATOM 1570 C CA . ASP A 1 195 ? 13.518 0.215 -13.578 1.00 91.00 195 ASP A CA 1
ATOM 1571 C C . ASP A 1 195 ? 12.310 0.544 -12.688 1.00 91.00 195 ASP A C 1
ATOM 1573 O O . ASP A 1 195 ? 11.629 1.541 -12.910 1.00 91.00 195 ASP A O 1
ATOM 1577 N N . ILE A 1 196 ? 12.057 -0.276 -11.662 1.00 93.12 196 ILE A N 1
ATOM 1578 C CA . ILE A 1 196 ? 10.929 -0.113 -10.735 1.00 93.12 196 ILE A CA 1
ATOM 1579 C C . ILE A 1 196 ? 11.338 -0.029 -9.266 1.00 93.12 196 ILE A C 1
ATOM 1581 O O . ILE A 1 196 ? 10.465 0.133 -8.416 1.00 93.12 196 ILE A O 1
ATOM 1585 N N . SER A 1 197 ? 12.630 -0.122 -8.945 1.00 92.00 197 SER A N 1
ATOM 1586 C CA . SER A 1 197 ? 13.178 0.001 -7.592 1.00 92.00 197 SER A CA 1
ATOM 1587 C C . SER A 1 197 ? 14.292 1.046 -7.528 1.00 92.00 197 SER A C 1
ATOM 1589 O O . SER A 1 197 ? 14.961 1.333 -8.518 1.00 92.00 197 SER A O 1
ATOM 1591 N N . ARG A 1 198 ? 14.487 1.641 -6.347 1.00 91.81 198 ARG A N 1
ATOM 1592 C CA . ARG A 1 198 ? 15.556 2.629 -6.093 1.00 91.81 198 ARG A CA 1
ATOM 1593 C C . ARG A 1 198 ? 16.764 2.054 -5.355 1.00 91.81 198 ARG A C 1
ATOM 1595 O O . ARG A 1 198 ? 17.817 2.683 -5.336 1.00 91.81 198 ARG A O 1
ATOM 1602 N N . ASP A 1 199 ? 16.598 0.901 -4.716 1.00 86.56 199 ASP A N 1
ATOM 1603 C CA . ASP A 1 199 ? 17.630 0.241 -3.909 1.00 86.56 199 ASP A CA 1
ATOM 1604 C C . ASP A 1 199 ? 17.428 -1.285 -3.830 1.00 86.56 199 ASP A C 1
ATOM 1606 O O . ASP A 1 199 ? 17.758 -1.899 -2.819 1.00 86.56 199 ASP A O 1
ATOM 1610 N N . TYR A 1 200 ? 16.852 -1.900 -4.876 1.00 80.94 200 TYR A N 1
ATOM 1611 C CA . TYR A 1 200 ? 16.518 -3.339 -4.960 1.00 80.94 200 TYR A CA 1
ATOM 1612 C C . TYR A 1 200 ? 15.529 -3.847 -3.892 1.00 80.94 200 TYR A C 1
ATOM 1614 O O . TYR A 1 200 ? 15.162 -5.022 -3.862 1.00 80.94 200 TYR A O 1
ATOM 1622 N N . GLY A 1 201 ? 15.060 -2.952 -3.022 1.00 85.81 201 GLY A N 1
ATOM 1623 C CA . GLY A 1 201 ? 14.023 -3.193 -2.034 1.00 85.81 201 GLY A CA 1
ATOM 1624 C C . GLY A 1 201 ? 12.819 -2.305 -2.259 1.00 85.81 201 GLY A C 1
ATOM 1625 O O . GLY A 1 201 ? 11.717 -2.770 -2.513 1.00 85.81 201 GLY A O 1
ATOM 1626 N N . HIS A 1 202 ? 13.030 -1.007 -2.154 1.00 93.62 202 HIS A N 1
ATOM 1627 C CA . HIS A 1 202 ? 11.981 -0.023 -2.275 1.00 93.62 202 HIS A CA 1
ATOM 1628 C C . HIS A 1 202 ? 11.699 0.338 -3.726 1.00 93.62 202 HIS A C 1
ATOM 1630 O O . HIS A 1 202 ? 12.611 0.395 -4.553 1.00 93.62 202 HIS A O 1
ATOM 1636 N N . MET A 1 203 ? 10.451 0.692 -4.014 1.00 95.31 203 MET A N 1
ATOM 1637 C CA . MET A 1 203 ? 10.039 1.057 -5.364 1.00 95.31 203 MET A CA 1
ATOM 1638 C C . MET A 1 203 ? 10.703 2.357 -5.836 1.00 95.31 203 MET A C 1
ATOM 1640 O O . MET A 1 203 ? 11.083 3.210 -5.038 1.00 95.31 203 MET A O 1
ATOM 1644 N N . SER A 1 204 ? 10.862 2.555 -7.136 1.00 96.19 204 SER A N 1
ATOM 1645 C CA . SER A 1 204 ? 11.391 3.803 -7.683 1.00 96.19 204 SER A CA 1
ATOM 1646 C C . SER A 1 204 ? 10.447 4.977 -7.380 1.00 96.19 204 SER A C 1
ATOM 1648 O O . SER A 1 204 ? 9.251 4.779 -7.146 1.00 96.19 204 SER A O 1
ATOM 1650 N N . LEU A 1 205 ? 10.972 6.206 -7.309 1.00 97.12 205 LEU A N 1
ATOM 1651 C CA . LEU A 1 205 ? 10.174 7.364 -6.880 1.00 97.12 205 LEU A CA 1
ATOM 1652 C C . LEU A 1 205 ? 9.040 7.702 -7.866 1.00 97.12 205 LEU A C 1
ATOM 1654 O O . LEU A 1 205 ? 8.008 8.219 -7.440 1.00 97.12 205 LEU A O 1
ATOM 1658 N N . GLY A 1 206 ? 9.234 7.413 -9.151 1.00 97.31 206 GLY A N 1
ATOM 1659 C CA . GLY 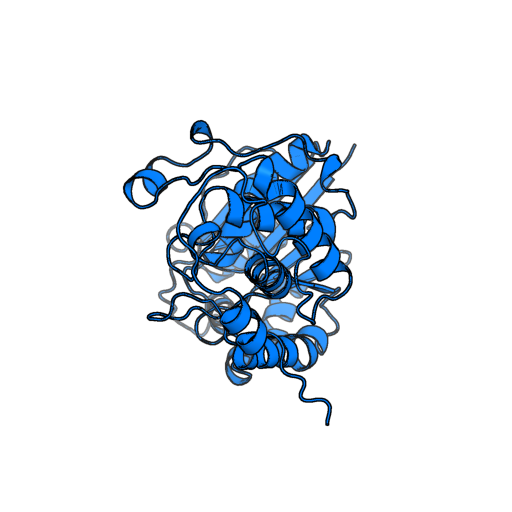A 1 206 ? 8.263 7.534 -10.231 1.00 97.31 206 GLY A CA 1
ATOM 1660 C C . GLY A 1 206 ? 7.498 6.235 -10.454 1.00 97.31 206 GLY A C 1
ATOM 1661 O O . GLY A 1 206 ? 6.528 5.965 -9.739 1.00 97.31 206 GLY A O 1
ATOM 1662 N N . LEU A 1 207 ? 7.917 5.453 -11.454 1.00 97.88 207 LEU A N 1
ATOM 1663 C CA . LEU A 1 207 ? 7.162 4.329 -12.016 1.00 97.88 207 LEU A CA 1
ATOM 1664 C C . LEU A 1 207 ? 6.721 3.313 -10.960 1.00 97.88 207 LEU A C 1
ATOM 1666 O O . LEU A 1 207 ? 5.549 2.942 -10.914 1.00 97.88 207 LEU A O 1
ATOM 1670 N N . GLY A 1 208 ? 7.633 2.886 -10.088 1.00 97.69 208 GLY A N 1
ATOM 1671 C CA . GLY A 1 208 ? 7.368 1.839 -9.111 1.00 97.69 208 GLY A CA 1
ATOM 1672 C C . GLY A 1 208 ? 6.336 2.242 -8.055 1.00 97.69 208 GLY A C 1
ATOM 1673 O O . GLY A 1 208 ? 5.362 1.521 -7.826 1.00 97.69 208 GLY A O 1
ATOM 1674 N N . ARG A 1 209 ? 6.508 3.412 -7.424 1.00 98.38 209 ARG A N 1
ATOM 1675 C CA . ARG A 1 209 ? 5.515 3.957 -6.480 1.00 98.38 209 ARG A CA 1
ATOM 1676 C C . ARG A 1 209 ? 4.172 4.208 -7.155 1.00 98.38 209 ARG A C 1
ATOM 1678 O O . ARG A 1 209 ? 3.124 3.953 -6.565 1.00 98.38 209 ARG A O 1
ATOM 1685 N N . TYR A 1 210 ? 4.191 4.699 -8.393 1.00 98.62 210 TYR A N 1
ATOM 1686 C CA . TYR A 1 210 ? 2.967 4.975 -9.136 1.00 98.62 210 TYR A CA 1
ATOM 1687 C C . TYR A 1 210 ? 2.192 3.688 -9.444 1.00 98.62 210 TYR A C 1
ATOM 1689 O O . TYR A 1 210 ? 0.991 3.631 -9.190 1.00 98.62 210 TYR A O 1
ATOM 1697 N N . ALA A 1 211 ? 2.879 2.623 -9.868 1.00 98.62 211 ALA A N 1
ATOM 1698 C CA . ALA A 1 211 ? 2.283 1.303 -10.070 1.00 98.62 211 ALA A CA 1
ATOM 1699 C C . ALA A 1 211 ? 1.643 0.741 -8.785 1.00 98.62 211 ALA A C 1
ATOM 1701 O O . ALA A 1 211 ? 0.523 0.232 -8.830 1.00 98.62 211 ALA A O 1
ATOM 1702 N N . LEU A 1 212 ? 2.297 0.879 -7.622 1.00 98.44 212 LEU A N 1
ATOM 1703 C CA . LEU A 1 212 ? 1.698 0.491 -6.336 1.00 98.44 212 LEU A CA 1
ATOM 1704 C C . LEU A 1 212 ? 0.447 1.308 -5.996 1.00 98.44 212 LEU A C 1
ATOM 1706 O O . LEU A 1 212 ? -0.556 0.735 -5.569 1.00 98.44 212 LEU A O 1
ATOM 1710 N N . GLY A 1 213 ? 0.495 2.628 -6.184 1.00 98.62 213 GLY A N 1
ATOM 1711 C CA . GLY A 1 213 ? -0.650 3.504 -5.945 1.00 98.62 213 GLY A CA 1
ATOM 1712 C C . GLY A 1 213 ? -1.842 3.159 -6.846 1.00 98.62 213 GLY A C 1
ATOM 1713 O O . GLY A 1 213 ? -2.979 3.122 -6.376 1.00 98.62 213 GLY A O 1
ATOM 1714 N N . LEU A 1 214 ? -1.587 2.837 -8.120 1.00 98.88 214 LEU A N 1
ATOM 1715 C CA . LEU A 1 214 ? -2.607 2.374 -9.066 1.00 98.88 214 LEU A CA 1
ATOM 1716 C C . LEU A 1 214 ? -3.183 1.009 -8.675 1.00 98.88 214 LEU A C 1
ATOM 1718 O O . LEU A 1 214 ? -4.398 0.823 -8.754 1.00 98.88 214 LEU A O 1
ATOM 1722 N N . LEU A 1 215 ? -2.347 0.071 -8.214 1.00 98.88 215 LEU A N 1
ATOM 1723 C CA . LEU A 1 215 ? -2.804 -1.223 -7.700 1.00 98.88 215 LEU A CA 1
ATOM 1724 C C . LEU A 1 215 ? -3.739 -1.036 -6.500 1.00 98.88 215 LEU A C 1
ATOM 1726 O O . LEU A 1 215 ? -4.830 -1.603 -6.479 1.00 98.88 215 LEU A O 1
ATOM 1730 N N . TRP A 1 216 ? -3.332 -0.220 -5.524 1.00 98.81 216 TRP A N 1
ATOM 1731 C CA . TRP A 1 216 ? -4.152 0.109 -4.358 1.00 98.81 216 TRP A CA 1
ATOM 1732 C C . TRP A 1 216 ? -5.481 0.732 -4.765 1.00 98.81 216 TRP A C 1
ATOM 1734 O O . TRP A 1 216 ? -6.531 0.274 -4.324 1.00 98.81 216 TRP A O 1
ATOM 1744 N N . TYR A 1 217 ? -5.446 1.746 -5.629 1.00 98.81 217 TYR A N 1
ATOM 1745 C CA . TYR A 1 217 ? -6.648 2.391 -6.141 1.00 98.81 217 TYR A CA 1
ATOM 1746 C C . TYR A 1 217 ? -7.596 1.377 -6.792 1.00 98.81 217 TYR A C 1
ATOM 1748 O O . TYR A 1 217 ? -8.765 1.307 -6.410 1.00 98.81 217 TYR A O 1
ATOM 1756 N N . THR A 1 218 ? -7.091 0.565 -7.721 1.00 98.62 218 THR A N 1
ATOM 1757 C CA . THR A 1 218 ? -7.889 -0.409 -8.482 1.00 98.62 218 THR A CA 1
ATOM 1758 C C . THR A 1 218 ? -8.499 -1.455 -7.548 1.00 98.62 218 THR A C 1
ATOM 1760 O O . THR A 1 218 ? -9.702 -1.699 -7.596 1.00 98.62 218 THR A O 1
ATOM 1763 N N . TYR A 1 219 ? -7.700 -2.009 -6.630 1.00 98.69 219 TYR A N 1
ATOM 1764 C CA . TYR A 1 219 ? -8.151 -3.021 -5.673 1.00 98.69 219 TYR A CA 1
ATOM 1765 C C . TYR A 1 219 ? -9.198 -2.474 -4.690 1.00 98.69 219 TYR A C 1
ATOM 1767 O O . TYR A 1 219 ? -10.248 -3.078 -4.488 1.00 98.69 219 TYR A O 1
ATOM 1775 N N . ILE A 1 220 ? -8.921 -1.323 -4.069 1.00 98.38 220 ILE A N 1
ATOM 1776 C CA . ILE A 1 220 ? -9.741 -0.774 -2.978 1.00 98.38 220 ILE A CA 1
ATOM 1777 C C . ILE A 1 220 ? -11.045 -0.174 -3.507 1.00 98.38 220 ILE A C 1
ATOM 1779 O O . ILE A 1 220 ? -12.092 -0.287 -2.865 1.00 98.38 220 ILE A O 1
ATOM 1783 N N . SER A 1 221 ? -10.994 0.488 -4.664 1.00 97.38 221 SER A N 1
ATOM 1784 C CA . SER A 1 221 ? -12.157 1.186 -5.212 1.00 97.38 221 SER A CA 1
ATOM 1785 C C . SER A 1 221 ? -12.963 0.391 -6.232 1.00 97.38 221 SER A C 1
ATOM 1787 O O . SER A 1 221 ? -14.100 0.771 -6.516 1.00 97.38 221 SER A O 1
ATOM 1789 N N . GLY A 1 222 ? -12.378 -0.649 -6.834 1.00 97.31 222 GLY A N 1
ATOM 1790 C CA . GLY A 1 222 ? -12.923 -1.288 -8.036 1.00 97.31 222 GLY A CA 1
ATOM 1791 C C . GLY A 1 222 ? -12.942 -0.373 -9.271 1.00 97.31 222 GLY A C 1
ATOM 1792 O O . GLY A 1 222 ? -13.572 -0.714 -10.271 1.00 97.31 222 GLY A O 1
ATOM 1793 N N . GLY A 1 223 ? -12.313 0.805 -9.196 1.00 96.69 223 GLY A N 1
ATOM 1794 C CA . GLY A 1 223 ? -12.140 1.725 -10.317 1.00 96.69 223 GLY A CA 1
ATOM 1795 C C . GLY A 1 223 ? -11.115 1.213 -11.320 1.00 96.69 223 GLY A C 1
ATOM 1796 O O . GLY A 1 223 ? -10.374 0.273 -11.040 1.00 96.69 223 GLY A O 1
ATOM 1797 N N . LYS A 1 224 ? -11.072 1.829 -12.501 1.00 96.75 224 LYS A N 1
ATOM 1798 C CA . LYS A 1 224 ? -10.162 1.423 -13.576 1.00 96.75 224 LYS A CA 1
ATOM 1799 C C . LYS A 1 224 ? -8.962 2.354 -13.643 1.00 96.75 224 LYS A C 1
ATOM 1801 O O . LYS A 1 224 ? -9.088 3.540 -13.355 1.00 96.75 224 LYS A O 1
ATOM 1806 N N . ILE A 1 225 ? -7.807 1.850 -14.074 1.00 96.88 225 ILE A N 1
ATOM 1807 C CA . ILE A 1 225 ? -6.596 2.675 -14.223 1.00 96.88 225 ILE A CA 1
ATOM 1808 C C . ILE A 1 225 ? -6.857 3.864 -15.163 1.00 96.88 225 ILE A C 1
ATOM 1810 O O . ILE A 1 225 ? -6.355 4.956 -14.924 1.00 96.88 225 ILE A O 1
ATOM 1814 N N . GLU A 1 226 ? -7.707 3.691 -16.177 1.00 96.00 226 GLU A N 1
ATOM 1815 C CA . GLU A 1 226 ? -8.104 4.746 -17.118 1.00 96.00 226 GLU A CA 1
ATOM 1816 C C . GLU A 1 226 ? -8.875 5.903 -16.471 1.00 96.00 226 GLU A C 1
ATOM 1818 O O . GLU A 1 226 ? -8.945 6.984 -17.054 1.00 96.00 226 GLU A O 1
ATOM 1823 N N . ASP A 1 227 ? -9.447 5.699 -15.282 1.00 96.12 227 ASP A N 1
ATOM 1824 C CA . ASP A 1 227 ? -10.126 6.760 -14.537 1.00 96.12 227 ASP A CA 1
ATOM 1825 C C . ASP A 1 227 ? -9.116 7.745 -13.914 1.00 96.12 227 ASP A C 1
ATOM 1827 O O . ASP A 1 227 ? -9.492 8.840 -13.497 1.00 96.12 227 ASP A O 1
ATOM 1831 N N . VAL A 1 228 ? -7.834 7.373 -13.829 1.00 98.06 228 VAL A N 1
ATOM 1832 C CA . VAL A 1 228 ? -6.772 8.145 -13.174 1.00 98.06 228 VAL A CA 1
ATOM 1833 C C . VAL A 1 228 ? -6.061 9.023 -14.202 1.00 98.06 228 VAL A C 1
ATOM 1835 O O . VAL A 1 228 ? -5.284 8.544 -15.023 1.00 98.06 228 VAL A O 1
ATOM 1838 N N . SER A 1 229 ? -6.274 10.339 -14.133 1.00 97.56 229 SER A N 1
ATOM 1839 C CA . SER A 1 229 ? -5.580 11.301 -15.006 1.00 97.56 229 SER A CA 1
ATOM 1840 C C . SER A 1 229 ? -4.274 11.844 -14.414 1.00 97.56 229 SER A C 1
ATOM 1842 O O . SER A 1 229 ? -3.555 12.582 -15.086 1.00 97.56 229 SER A O 1
ATOM 1844 N N . TYR A 1 230 ? -3.988 11.561 -13.141 1.00 98.06 230 TYR A N 1
ATOM 1845 C CA . TYR A 1 230 ? -2.758 11.995 -12.482 1.00 98.06 230 TYR A CA 1
ATOM 1846 C C . TYR A 1 230 ? -1.574 11.118 -12.886 1.00 98.06 230 TYR A C 1
ATOM 1848 O O . TYR A 1 230 ? -1.657 9.897 -12.782 1.00 98.06 230 TYR A O 1
ATOM 1856 N N . VAL A 1 231 ? -0.455 11.750 -13.241 1.00 97.56 231 VAL A N 1
ATOM 1857 C CA . VAL A 1 231 ? 0.850 11.110 -13.447 1.00 97.56 231 VAL A CA 1
ATOM 1858 C C . VAL A 1 231 ? 1.888 11.917 -12.659 1.00 97.56 231 VAL A C 1
ATOM 1860 O O . VAL A 1 231 ? 1.960 13.131 -12.868 1.00 97.56 231 VAL A O 1
ATOM 1863 N N . PRO A 1 232 ? 2.670 11.300 -11.752 1.00 97.38 232 PRO A N 1
ATOM 1864 C CA . PRO A 1 232 ? 3.629 12.030 -10.936 1.00 97.38 232 PRO A CA 1
ATOM 1865 C C . PRO A 1 232 ? 4.759 12.605 -11.785 1.00 97.38 232 PRO A C 1
ATOM 1867 O O . PRO A 1 232 ? 5.258 11.986 -12.727 1.00 97.38 232 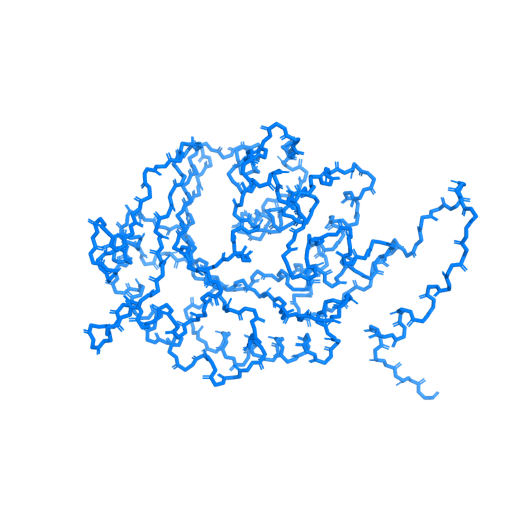PRO A O 1
ATOM 1870 N N . THR A 1 233 ? 5.196 13.794 -11.400 1.00 96.94 233 THR A N 1
ATOM 1871 C CA . THR A 1 233 ? 6.281 14.546 -12.024 1.00 96.94 233 THR A CA 1
ATOM 1872 C C . THR A 1 233 ? 7.358 14.876 -10.997 1.00 96.94 233 THR A C 1
ATOM 1874 O O . THR A 1 233 ? 7.163 14.738 -9.791 1.00 96.94 233 THR A O 1
ATOM 1877 N N . LEU A 1 234 ? 8.506 15.373 -11.464 1.00 95.75 234 LEU A N 1
ATOM 1878 C CA . LEU A 1 234 ? 9.594 15.786 -10.575 1.00 95.75 234 LEU A CA 1
ATOM 1879 C C . LEU A 1 234 ? 9.140 16.846 -9.553 1.00 95.75 234 LEU A C 1
ATOM 1881 O O . LEU A 1 234 ? 9.625 16.849 -8.426 1.00 95.75 234 LEU A O 1
ATOM 1885 N N . ALA A 1 235 ? 8.200 17.717 -9.935 1.00 95.38 235 ALA A N 1
ATOM 1886 C CA . ALA A 1 235 ? 7.676 18.776 -9.075 1.00 95.38 235 ALA A CA 1
ATOM 1887 C C . ALA A 1 235 ? 6.862 18.246 -7.882 1.00 95.38 235 ALA A C 1
ATOM 1889 O O . ALA A 1 235 ? 6.718 18.951 -6.885 1.00 95.38 235 ALA A O 1
ATOM 1890 N N . ASP A 1 236 ? 6.358 17.013 -7.968 1.00 94.31 236 ASP A N 1
ATOM 1891 C CA . ASP A 1 236 ? 5.590 16.375 -6.898 1.00 94.31 236 ASP A CA 1
ATOM 1892 C C . ASP A 1 236 ? 6.497 15.733 -5.833 1.00 94.31 236 ASP A C 1
ATOM 1894 O O . ASP A 1 236 ? 6.046 15.402 -4.734 1.00 94.31 236 ASP A O 1
ATOM 1898 N N . VAL A 1 237 ? 7.786 15.538 -6.134 1.00 93.75 237 VAL A N 1
ATOM 1899 C CA . VAL A 1 237 ? 8.718 14.821 -5.259 1.00 93.75 237 VAL A CA 1
ATOM 1900 C C . VAL A 1 237 ? 9.306 15.753 -4.203 1.00 93.75 237 VAL A C 1
ATOM 1902 O O . VAL A 1 237 ? 9.828 16.828 -4.494 1.00 93.75 237 VAL A O 1
ATOM 1905 N N . ARG A 1 238 ? 9.293 15.301 -2.945 1.00 90.38 238 ARG A N 1
ATOM 1906 C CA . ARG A 1 238 ? 9.892 16.034 -1.822 1.00 90.38 238 ARG A CA 1
ATOM 1907 C C . ARG A 1 238 ? 11.398 16.272 -2.050 1.00 90.38 238 ARG A C 1
ATOM 1909 O O . ARG A 1 238 ? 12.114 15.293 -2.268 1.00 90.38 238 ARG A O 1
ATOM 1916 N N . PRO A 1 239 ? 11.916 17.508 -1.882 1.00 92.25 239 PRO A N 1
ATOM 1917 C CA . PRO A 1 239 ? 13.334 17.817 -2.104 1.00 92.25 239 PRO A CA 1
ATOM 1918 C C . PRO A 1 239 ? 14.309 16.915 -1.336 1.00 92.25 239 PRO A C 1
ATOM 1920 O O . PRO A 1 239 ? 15.264 16.414 -1.915 1.00 92.25 239 PRO A O 1
ATOM 1923 N N . ALA A 1 240 ? 14.008 16.600 -0.072 1.00 91.44 240 ALA A N 1
ATOM 1924 C CA . ALA A 1 240 ? 14.844 15.721 0.750 1.00 91.44 240 ALA A CA 1
ATOM 1925 C C . ALA A 1 240 ? 15.000 14.292 0.182 1.00 91.44 240 ALA A C 1
ATOM 1927 O O . ALA A 1 240 ? 15.979 13.613 0.474 1.00 91.44 240 ALA A O 1
ATOM 1928 N N . LEU A 1 241 ? 14.048 13.809 -0.629 1.00 90.50 241 LEU A N 1
ATOM 1929 C CA . LEU A 1 241 ? 14.200 12.529 -1.329 1.00 90.50 241 LEU A CA 1
ATOM 1930 C C . LEU A 1 241 ? 15.107 12.666 -2.555 1.00 90.50 241 LEU A C 1
ATOM 1932 O O . LEU A 1 241 ? 15.866 11.743 -2.838 1.00 90.50 241 LEU A O 1
ATOM 1936 N N . LEU A 1 242 ? 15.055 13.808 -3.244 1.00 92.94 242 LEU A N 1
ATOM 1937 C CA . LEU A 1 242 ? 15.858 14.095 -4.437 1.00 92.94 242 LEU A CA 1
ATOM 1938 C C . LEU A 1 242 ? 17.347 14.292 -4.126 1.00 92.94 242 LEU A C 1
ATOM 1940 O O . LEU A 1 242 ? 18.185 14.071 -4.993 1.00 92.94 242 LEU A O 1
ATOM 1944 N N . GLU A 1 243 ? 17.687 14.645 -2.887 1.00 93.56 243 GLU A N 1
ATOM 1945 C CA . GLU A 1 243 ? 19.077 14.672 -2.408 1.00 93.56 243 GLU A CA 1
ATOM 1946 C C . GLU A 1 243 ? 19.712 13.273 -2.356 1.00 93.56 243 GLU A C 1
ATOM 1948 O O . GLU A 1 243 ? 20.931 13.141 -2.451 1.00 93.56 243 GLU A O 1
ATOM 1953 N N . LYS A 1 244 ? 18.894 12.221 -2.211 1.00 91.38 244 LYS A N 1
ATOM 1954 C CA . LYS A 1 244 ? 19.356 10.839 -2.014 1.00 91.38 244 LYS A CA 1
ATOM 1955 C C . LYS A 1 244 ? 19.065 9.919 -3.197 1.00 91.38 244 LYS A C 1
ATOM 1957 O O . LYS A 1 244 ? 19.820 8.982 -3.444 1.00 91.38 244 LYS A O 1
ATOM 1962 N N . TYR A 1 245 ? 17.965 10.150 -3.904 1.00 92.88 245 TYR A N 1
ATOM 1963 C CA . TYR A 1 245 ? 17.453 9.252 -4.930 1.00 92.88 245 TYR A CA 1
ATOM 1964 C C . TYR A 1 245 ? 17.063 10.024 -6.188 1.00 92.88 245 TYR A C 1
ATOM 1966 O O . TYR A 1 245 ? 16.514 11.122 -6.128 1.00 92.88 245 TYR A O 1
ATOM 1974 N N . LYS A 1 246 ? 17.289 9.409 -7.348 1.00 92.00 246 LYS A N 1
ATOM 1975 C CA . LYS A 1 246 ? 16.846 9.948 -8.633 1.00 92.00 246 LYS A CA 1
ATOM 1976 C C . LYS A 1 246 ? 15.343 9.714 -8.814 1.00 92.00 246 LYS A C 1
ATOM 1978 O O . LYS A 1 246 ? 14.848 8.624 -8.540 1.00 92.00 246 LYS A O 1
ATOM 1983 N N . PHE A 1 247 ? 14.639 10.717 -9.334 1.00 94.81 247 PHE A N 1
ATOM 1984 C CA . PHE A 1 247 ? 13.304 10.524 -9.894 1.00 94.81 247 PHE A CA 1
ATOM 1985 C C . PHE A 1 247 ? 13.416 9.950 -11.311 1.00 94.81 247 PHE A C 1
ATOM 1987 O O . PHE A 1 247 ? 14.017 10.559 -12.196 1.00 94.81 247 PHE A O 1
ATOM 1994 N N . ASP A 1 248 ? 12.865 8.759 -11.504 1.00 93.56 248 ASP A N 1
ATOM 1995 C CA . ASP A 1 248 ? 12.858 7.993 -12.753 1.00 93.56 248 ASP A CA 1
ATOM 1996 C C . ASP A 1 248 ? 11.721 8.385 -13.708 1.00 93.56 248 ASP A C 1
ATOM 1998 O O . ASP A 1 248 ? 11.763 8.027 -14.882 1.00 93.56 248 ASP A O 1
ATOM 2002 N N . GLY A 1 249 ? 10.751 9.180 -13.245 1.00 94.50 249 GLY A N 1
ATOM 2003 C CA . GLY A 1 249 ? 9.589 9.561 -14.046 1.00 94.50 249 GLY A CA 1
ATOM 2004 C C . GLY A 1 249 ? 8.607 8.412 -14.260 1.00 94.50 249 GLY A C 1
ATOM 2005 O O . GLY A 1 249 ? 8.746 7.327 -13.703 1.00 94.50 249 GLY A O 1
ATOM 2006 N N . VAL A 1 250 ? 7.579 8.676 -15.064 1.00 95.62 250 VAL A N 1
ATOM 2007 C CA . VAL A 1 250 ? 6.604 7.673 -15.505 1.00 95.62 250 VAL A CA 1
ATOM 2008 C C . VAL A 1 250 ? 6.477 7.807 -17.014 1.00 95.62 250 VAL A C 1
ATOM 2010 O O . VAL A 1 250 ? 5.774 8.686 -17.511 1.00 95.62 250 VAL A O 1
ATOM 2013 N N . SER A 1 251 ? 7.219 6.978 -17.750 1.00 93.69 251 SER A N 1
ATOM 2014 C CA . SER A 1 251 ? 7.155 6.986 -19.212 1.00 93.69 251 SER A CA 1
ATOM 2015 C C . SER A 1 251 ? 5.830 6.374 -19.682 1.00 93.69 251 SER A C 1
ATOM 2017 O O . SER A 1 251 ? 5.499 5.264 -19.249 1.00 93.69 251 SER A O 1
ATOM 2019 N N . PRO A 1 252 ? 5.075 7.031 -20.585 1.00 91.94 252 PRO A N 1
ATOM 2020 C CA . PRO A 1 252 ? 3.859 6.457 -21.159 1.00 91.94 252 PRO A CA 1
ATOM 2021 C C . PRO A 1 252 ? 4.078 5.089 -21.818 1.00 91.94 252 PRO A C 1
ATOM 2023 O O . PRO A 1 252 ? 3.164 4.269 -21.831 1.00 91.94 252 PRO A O 1
ATOM 2026 N N . GLU A 1 253 ? 5.288 4.815 -22.316 1.00 92.94 253 GLU A N 1
ATOM 2027 C CA . GLU A 1 253 ? 5.644 3.537 -22.947 1.00 92.94 253 GLU A CA 1
ATOM 2028 C C . GLU A 1 253 ? 5.636 2.352 -21.963 1.00 92.94 253 GLU A C 1
ATOM 2030 O O . GLU A 1 253 ? 5.436 1.212 -22.370 1.00 92.94 253 GLU A O 1
ATOM 2035 N N . TYR A 1 254 ? 5.796 2.613 -20.660 1.00 95.19 254 TYR A N 1
ATOM 2036 C CA . TYR A 1 254 ? 5.792 1.588 -19.611 1.00 95.19 254 TYR A CA 1
ATOM 2037 C C . TYR A 1 254 ? 4.394 1.323 -19.046 1.00 95.19 254 TYR A C 1
ATOM 2039 O O . TYR A 1 254 ? 4.161 0.294 -18.410 1.00 95.19 254 TYR A O 1
ATOM 2047 N N . MET A 1 255 ? 3.434 2.218 -19.294 1.00 96.31 255 MET A N 1
ATOM 2048 C CA . MET A 1 255 ? 2.078 2.091 -18.758 1.00 96.31 255 MET A CA 1
ATOM 2049 C C . MET A 1 255 ? 1.322 0.842 -19.234 1.00 96.31 255 MET A C 1
ATOM 2051 O O . MET A 1 255 ? 0.621 0.256 -18.408 1.00 96.31 255 MET A O 1
ATOM 2055 N N . PRO A 1 256 ? 1.467 0.364 -20.487 1.00 97.25 256 PRO A N 1
ATOM 2056 C CA . PRO A 1 256 ? 0.887 -0.913 -20.898 1.00 97.25 256 PRO A CA 1
ATOM 2057 C C . PRO A 1 256 ? 1.369 -2.108 -20.062 1.00 97.25 256 PRO A C 1
ATOM 2059 O O . PRO A 1 256 ? 0.562 -2.984 -19.756 1.00 97.25 256 PRO A O 1
ATOM 2062 N N . ILE A 1 257 ? 2.645 -2.124 -19.652 1.00 98.00 257 ILE A N 1
ATOM 2063 C CA . ILE A 1 257 ? 3.219 -3.175 -18.793 1.00 98.00 257 ILE A CA 1
ATOM 2064 C C . ILE A 1 257 ? 2.658 -3.069 -17.382 1.00 98.00 257 ILE A C 1
ATOM 2066 O O . ILE A 1 257 ? 2.206 -4.062 -16.823 1.00 98.00 257 ILE A O 1
ATOM 2070 N N . VAL A 1 258 ? 2.657 -1.861 -16.809 1.00 98.19 258 VAL A N 1
ATOM 2071 C CA . VAL A 1 258 ? 2.114 -1.620 -15.463 1.00 98.19 258 VAL A CA 1
ATOM 2072 C C . VAL A 1 258 ? 0.648 -2.036 -15.392 1.00 98.19 258 VAL A C 1
ATOM 2074 O O . VAL A 1 258 ? 0.249 -2.722 -14.453 1.00 98.19 258 VAL A O 1
ATOM 2077 N N . LYS A 1 259 ? -0.146 -1.666 -16.402 1.00 98.38 259 LYS A N 1
ATOM 2078 C CA . LYS A 1 259 ? -1.555 -2.044 -16.492 1.00 98.38 259 LYS A CA 1
ATOM 2079 C C . LYS A 1 259 ? -1.730 -3.562 -16.560 1.00 98.38 259 LYS A C 1
ATOM 2081 O O . LYS A 1 259 ? -2.452 -4.105 -15.731 1.00 98.38 259 LYS A O 1
ATOM 2086 N N . GLU A 1 260 ? -1.044 -4.235 -17.486 1.00 98.38 260 GLU A N 1
ATOM 2087 C CA . GLU A 1 260 ? -1.100 -5.699 -17.613 1.00 98.38 260 GLU A CA 1
ATOM 2088 C C . GLU A 1 260 ? -0.699 -6.389 -16.302 1.00 98.38 260 GLU A C 1
ATOM 2090 O O . GLU A 1 260 ? -1.375 -7.306 -15.840 1.00 98.38 260 GLU A O 1
ATOM 2095 N N . ALA A 1 261 ? 0.381 -5.932 -15.668 1.00 98.50 261 ALA A N 1
ATOM 2096 C CA . ALA A 1 261 ? 0.874 -6.513 -14.430 1.00 98.50 261 ALA A CA 1
ATOM 2097 C C . ALA A 1 261 ? -0.122 -6.370 -13.272 1.00 98.50 261 ALA A C 1
ATOM 2099 O O . ALA A 1 261 ? -0.276 -7.315 -12.493 1.00 98.50 261 ALA A O 1
ATOM 2100 N N . ILE A 1 262 ? -0.795 -5.217 -13.167 1.00 98.69 262 ILE A N 1
ATOM 2101 C CA . ILE A 1 262 ? -1.858 -4.976 -12.185 1.00 98.69 262 ILE A CA 1
ATOM 2102 C C . ILE A 1 262 ? -3.061 -5.872 -12.479 1.00 98.69 262 ILE A C 1
ATOM 2104 O O . ILE A 1 262 ? -3.502 -6.577 -11.578 1.00 98.69 262 ILE A O 1
ATOM 2108 N N . GLU A 1 263 ? -3.570 -5.888 -13.712 1.00 98.56 263 GLU A N 1
ATOM 2109 C CA . GLU A 1 263 ? -4.726 -6.712 -14.099 1.00 98.56 263 GLU A CA 1
ATOM 2110 C C . GLU A 1 263 ? -4.470 -8.198 -13.806 1.00 98.56 263 GLU A C 1
ATOM 2112 O O . GLU A 1 263 ? -5.261 -8.837 -13.112 1.00 98.56 263 GLU A O 1
ATOM 2117 N N . ASN A 1 264 ? -3.306 -8.711 -14.211 1.00 98.62 264 ASN A N 1
ATOM 2118 C CA . ASN A 1 264 ? -2.902 -10.089 -13.944 1.00 98.62 264 ASN A CA 1
ATOM 2119 C C . ASN A 1 264 ? -2.739 -10.378 -12.447 1.00 98.62 264 ASN A C 1
ATOM 2121 O O . ASN A 1 264 ? -3.110 -11.455 -11.987 1.00 98.62 264 ASN A O 1
ATOM 2125 N N . ALA A 1 265 ? -2.190 -9.442 -11.665 1.00 98.69 265 ALA A N 1
ATOM 2126 C CA . ALA A 1 265 ? -2.055 -9.624 -10.220 1.00 98.69 265 ALA A CA 1
ATOM 2127 C C . ALA A 1 265 ? -3.414 -9.606 -9.512 1.00 98.69 265 ALA A C 1
ATOM 2129 O O . ALA A 1 265 ? -3.593 -10.313 -8.530 1.00 98.69 265 ALA A O 1
ATOM 2130 N N . LEU A 1 266 ? -4.383 -8.829 -9.996 1.00 98.62 266 LEU A N 1
ATOM 2131 C CA . LEU A 1 266 ? -5.740 -8.826 -9.452 1.00 98.62 266 LEU A CA 1
ATOM 2132 C C . LEU A 1 266 ? -6.505 -10.107 -9.813 1.00 98.62 266 LEU A C 1
ATOM 2134 O O . LEU A 1 266 ? -7.244 -10.623 -8.978 1.00 98.62 266 LEU A O 1
ATOM 2138 N N . GLU A 1 267 ? -6.313 -10.637 -11.024 1.00 98.38 267 GLU A N 1
ATOM 2139 C CA . GLU A 1 267 ? -6.929 -11.896 -11.464 1.00 98.38 267 GLU A CA 1
ATOM 2140 C C . GLU A 1 267 ? -6.296 -13.119 -10.781 1.00 98.38 267 GLU A C 1
ATOM 2142 O O . GLU A 1 267 ? -6.995 -14.038 -10.350 1.00 98.38 267 GLU A O 1
ATOM 2147 N N . LYS A 1 268 ? -4.964 -13.133 -10.666 1.00 98.44 268 LYS A N 1
ATOM 2148 C CA . LYS A 1 268 ? -4.167 -14.253 -10.149 1.00 98.44 268 LYS A CA 1
ATOM 2149 C C . LYS A 1 268 ? -3.239 -13.780 -9.022 1.00 98.44 268 LYS A C 1
ATOM 2151 O O . LYS A 1 268 ? -2.019 -13.814 -9.173 1.00 98.44 268 LYS A O 1
ATOM 2156 N N . PRO A 1 269 ? -3.780 -13.398 -7.850 1.00 98.12 269 PRO A N 1
ATOM 2157 C CA . PRO A 1 269 ? -3.039 -12.716 -6.778 1.00 98.12 269 PRO A CA 1
ATOM 2158 C C . PRO A 1 269 ? -1.938 -13.530 -6.104 1.00 98.12 269 PRO A C 1
ATOM 2160 O O . PRO A 1 269 ? -1.226 -12.996 -5.265 1.00 98.12 269 PRO A O 1
ATOM 2163 N N . TYR A 1 270 ? -1.799 -14.809 -6.446 1.00 98.00 270 TYR A N 1
ATOM 2164 C CA . TYR A 1 270 ? -0.831 -15.725 -5.845 1.00 98.00 270 TYR A CA 1
ATOM 2165 C C . TYR A 1 270 ? 0.012 -16.459 -6.888 1.00 98.00 270 TYR A C 1
ATOM 2167 O O . TYR A 1 270 ? 0.704 -17.416 -6.550 1.00 98.00 270 TYR A O 1
ATOM 2175 N N . THR A 1 271 ? -0.022 -16.022 -8.148 1.00 96.50 271 THR A N 1
ATOM 2176 C CA . THR A 1 271 ? 0.690 -16.673 -9.251 1.00 96.50 271 THR A CA 1
ATOM 2177 C C . THR A 1 271 ? 1.329 -15.616 -10.137 1.00 96.50 271 THR A C 1
ATOM 2179 O O . THR A 1 271 ? 0.664 -14.680 -10.575 1.00 96.50 271 THR A O 1
ATOM 2182 N N . ILE A 1 272 ? 2.625 -15.770 -10.409 1.00 95.44 272 ILE A N 1
ATOM 2183 C CA . ILE A 1 272 ? 3.322 -14.903 -11.360 1.00 95.44 272 ILE A CA 1
ATOM 2184 C C . ILE A 1 272 ? 2.741 -15.174 -12.747 1.00 95.44 272 ILE A C 1
ATOM 2186 O O . ILE A 1 272 ? 2.664 -16.319 -13.185 1.00 95.44 272 ILE A O 1
ATOM 2190 N N . THR A 1 273 ? 2.323 -14.117 -13.432 1.00 96.44 273 THR A N 1
ATOM 2191 C CA . THR A 1 273 ? 1.851 -14.180 -14.814 1.00 96.44 273 THR A CA 1
ATOM 2192 C C . THR A 1 273 ? 2.884 -13.492 -15.701 1.00 96.44 273 THR A C 1
ATOM 2194 O O . THR A 1 273 ? 3.029 -12.271 -15.595 1.00 96.44 273 THR A O 1
ATOM 2197 N N . PRO A 1 274 ? 3.608 -14.246 -16.552 1.00 94.44 274 PRO A N 1
ATOM 2198 C CA . PRO A 1 274 ? 4.593 -13.673 -17.458 1.00 94.44 274 PRO A CA 1
ATOM 2199 C C . PRO A 1 274 ? 3.986 -12.587 -18.347 1.00 94.44 274 PRO A C 1
ATOM 2201 O O . PRO A 1 274 ? 2.920 -12.776 -18.937 1.00 94.44 274 PRO A O 1
ATOM 2204 N N . SER A 1 275 ? 4.668 -11.450 -18.435 1.00 95.62 275 SER A N 1
ATOM 2205 C CA . SER A 1 275 ? 4.261 -10.334 -19.280 1.00 95.62 275 SER A CA 1
ATOM 2206 C C . SER A 1 275 ? 4.392 -10.704 -20.752 1.00 95.62 275 SER A C 1
ATOM 2208 O O . SER A 1 275 ? 5.328 -11.395 -21.152 1.00 95.62 275 SER A O 1
ATOM 2210 N N . ARG A 1 276 ? 3.495 -10.181 -21.594 1.00 95.56 276 ARG A N 1
ATOM 2211 C CA . ARG A 1 276 ? 3.650 -10.300 -23.054 1.00 95.56 276 ARG A CA 1
ATOM 2212 C C . ARG A 1 276 ? 4.731 -9.372 -23.615 1.00 95.56 276 ARG A C 1
ATOM 2214 O O . ARG A 1 276 ? 5.169 -9.554 -24.748 1.00 95.56 276 ARG A O 1
ATOM 2221 N N . PHE A 1 277 ? 5.157 -8.370 -22.848 1.00 94.62 277 PHE A N 1
ATOM 2222 C CA . PHE A 1 277 ? 6.136 -7.364 -23.256 1.00 94.62 277 PHE A CA 1
ATOM 2223 C C . PHE A 1 277 ? 7.562 -7.830 -22.931 1.00 94.62 277 PHE A C 1
ATOM 2225 O O . PHE A 1 277 ? 8.245 -7.245 -22.097 1.00 94.62 277 PHE A O 1
ATOM 2232 N N . VAL A 1 278 ? 8.021 -8.910 -23.565 1.00 90.81 278 VAL A N 1
ATOM 2233 C CA . VAL A 1 278 ? 9.320 -9.546 -23.251 1.00 90.81 278 VAL A CA 1
ATOM 2234 C C . VAL A 1 278 ? 10.526 -8.899 -23.941 1.00 90.81 278 VAL A C 1
ATOM 2236 O O . VAL A 1 278 ? 11.670 -9.174 -23.589 1.00 90.81 278 VAL A O 1
ATOM 2239 N N . SER A 1 279 ? 10.291 -8.016 -24.908 1.00 83.19 279 SER A N 1
ATOM 2240 C CA . SER A 1 279 ? 11.328 -7.242 -25.587 1.00 83.19 279 SER A CA 1
ATOM 2241 C C . SER A 1 279 ? 10.809 -5.860 -25.951 1.00 83.19 279 SER A C 1
ATOM 2243 O O . SER A 1 279 ? 9.634 -5.704 -26.275 1.00 83.19 279 SER A O 1
ATOM 2245 N N . LEU A 1 280 ? 11.703 -4.873 -25.959 1.00 73.56 280 LEU A N 1
ATOM 2246 C CA . LEU A 1 280 ? 11.476 -3.653 -26.726 1.00 73.56 280 LEU A CA 1
ATOM 2247 C C . LEU A 1 280 ? 11.481 -4.057 -28.202 1.00 73.56 280 LEU A C 1
ATOM 2249 O O . LEU A 1 280 ? 12.441 -4.698 -28.640 1.00 73.56 280 LEU A O 1
ATOM 2253 N N . ASP A 1 281 ? 10.434 -3.730 -28.959 1.00 60.62 281 ASP A N 1
ATOM 2254 C CA . ASP A 1 281 ? 10.470 -3.878 -30.414 1.00 60.62 281 ASP A CA 1
ATOM 2255 C C . ASP A 1 281 ? 11.687 -3.097 -30.925 1.00 60.62 281 ASP A C 1
ATOM 2257 O O . ASP A 1 281 ? 11.725 -1.868 -30.877 1.00 60.62 281 ASP A O 1
ATOM 2261 N N . LYS A 1 282 ? 12.732 -3.826 -31.339 1.00 46.22 282 LYS A N 1
ATOM 2262 C CA . LYS A 1 282 ? 14.016 -3.279 -31.789 1.00 46.22 282 LYS A CA 1
ATOM 2263 C C . LYS A 1 282 ? 13.863 -2.614 -33.158 1.00 46.22 282 LYS A C 1
ATOM 2265 O O . LYS A 1 282 ? 14.372 -3.107 -34.160 1.00 46.22 282 LYS A O 1
ATOM 2270 N N . ALA A 1 283 ? 13.214 -1.463 -33.197 1.00 38.00 283 ALA A N 1
ATOM 2271 C CA . ALA A 1 283 ? 13.751 -0.364 -33.976 1.00 38.00 283 ALA A CA 1
ATOM 2272 C C . ALA A 1 283 ? 14.637 0.430 -33.006 1.00 38.00 283 ALA A C 1
ATOM 2274 O O . ALA A 1 283 ? 14.133 1.068 -32.093 1.00 38.00 283 ALA A O 1
ATOM 2275 N N . ASP A 1 284 ? 15.954 0.309 -33.175 1.00 40.62 284 ASP A N 1
ATOM 2276 C CA . ASP A 1 284 ? 17.007 0.978 -32.400 1.00 40.62 284 ASP A CA 1
ATOM 2277 C C . ASP A 1 284 ? 17.285 0.449 -30.983 1.00 40.62 284 ASP A C 1
ATOM 2279 O O . ASP A 1 284 ? 16.861 0.993 -29.971 1.00 40.62 284 ASP A O 1
ATOM 2283 N N . THR A 1 285 ? 18.125 -0.585 -30.895 1.00 36.47 285 THR A N 1
ATOM 2284 C CA . THR A 1 285 ? 19.440 -0.486 -30.219 1.00 36.47 285 THR A CA 1
ATOM 2285 C C . THR A 1 285 ? 20.160 -1.835 -30.228 1.00 36.47 285 THR A C 1
ATOM 2287 O O . THR A 1 285 ? 19.606 -2.900 -29.940 1.00 36.47 285 THR A O 1
ATOM 2290 N N . ALA A 1 286 ? 21.430 -1.775 -30.619 1.00 39.16 286 ALA A N 1
ATOM 2291 C CA . ALA A 1 286 ? 22.351 -2.893 -30.668 1.00 39.16 286 ALA A CA 1
ATOM 2292 C C . ALA A 1 286 ? 23.036 -3.065 -29.306 1.00 39.16 286 ALA A C 1
ATOM 2294 O O . ALA A 1 286 ? 24.013 -2.384 -29.036 1.00 39.16 286 ALA A O 1
ATOM 2295 N N . ASP A 1 287 ? 22.516 -3.954 -28.464 1.00 42.78 287 ASP A N 1
ATOM 2296 C CA . ASP A 1 287 ? 23.329 -4.929 -27.725 1.00 42.78 287 ASP A CA 1
ATOM 2297 C C . ASP A 1 287 ? 22.392 -6.009 -27.160 1.00 42.78 287 ASP A C 1
ATOM 2299 O O . ASP A 1 287 ? 21.383 -5.715 -26.517 1.00 42.78 287 ASP A O 1
ATOM 2303 N N . GLY A 1 288 ? 22.632 -7.263 -27.527 1.00 40.53 288 GLY A N 1
ATOM 2304 C CA . GLY A 1 288 ? 21.735 -8.387 -27.265 1.00 40.53 288 GLY A CA 1
ATOM 2305 C C . GLY A 1 288 ? 22.232 -9.229 -26.102 1.00 40.53 288 GLY A C 1
ATOM 2306 O O . GLY A 1 288 ? 23.034 -10.128 -26.315 1.00 40.53 288 GLY A O 1
ATOM 2307 N N . GLY A 1 289 ? 21.724 -8.974 -24.896 1.00 42.12 289 GLY A N 1
ATOM 2308 C CA . GLY A 1 289 ? 21.766 -9.950 -23.806 1.00 42.12 289 GLY A CA 1
ATOM 2309 C C . GLY A 1 289 ? 20.587 -10.915 -23.931 1.00 42.12 289 GLY A C 1
ATOM 2310 O O . GLY A 1 289 ? 19.448 -10.464 -24.058 1.00 42.12 289 GLY A O 1
ATOM 2311 N N . ASP A 1 290 ? 20.862 -12.219 -23.942 1.00 47.31 290 ASP A N 1
ATOM 2312 C CA . ASP A 1 290 ? 19.875 -13.281 -24.155 1.00 47.31 290 ASP A CA 1
ATOM 2313 C C . ASP A 1 290 ? 18.854 -13.338 -23.001 1.00 47.31 290 ASP A C 1
ATOM 2315 O O . ASP A 1 290 ? 19.183 -13.596 -21.843 1.00 47.31 290 ASP A O 1
ATOM 2319 N N . ILE A 1 291 ? 17.596 -13.037 -23.325 1.00 53.03 291 ILE A N 1
ATOM 2320 C CA . ILE A 1 291 ? 16.460 -12.956 -22.396 1.00 53.03 291 ILE A CA 1
ATOM 2321 C C . ILE A 1 291 ? 15.983 -14.357 -21.962 1.00 53.03 291 ILE A C 1
ATOM 2323 O O . ILE A 1 291 ? 15.331 -14.486 -20.924 1.00 53.03 291 ILE A O 1
ATOM 2327 N N . ASN A 1 292 ? 16.360 -15.417 -22.689 1.00 42.72 292 ASN A N 1
ATOM 2328 C CA . ASN A 1 292 ? 15.890 -16.781 -22.425 1.00 42.72 292 ASN A CA 1
ATOM 2329 C C . ASN A 1 292 ? 16.350 -17.337 -21.063 1.00 42.72 292 ASN A C 1
ATOM 2331 O O . ASN A 1 292 ? 15.617 -18.104 -20.440 1.00 42.72 292 ASN A O 1
ATOM 2335 N N . GLU A 1 293 ? 17.495 -16.893 -20.532 1.00 45.59 293 GLU A N 1
ATOM 2336 C CA . GLU A 1 293 ? 17.960 -17.304 -19.196 1.00 45.59 293 GLU A CA 1
ATOM 2337 C C . GLU A 1 293 ? 17.107 -16.721 -18.052 1.00 45.59 293 GLU A C 1
ATOM 2339 O O . GLU A 1 293 ? 17.025 -17.311 -16.975 1.00 45.59 293 GLU A O 1
ATOM 2344 N N . ARG A 1 294 ? 16.410 -15.594 -18.271 1.00 48.66 294 ARG A N 1
ATOM 2345 C CA . ARG A 1 294 ? 15.560 -14.964 -17.241 1.00 48.66 294 ARG A CA 1
ATOM 2346 C C . ARG A 1 294 ? 14.204 -15.645 -17.101 1.00 48.66 294 ARG A C 1
ATOM 2348 O O . ARG A 1 294 ? 13.676 -15.719 -15.996 1.00 48.66 294 ARG A O 1
ATOM 2355 N N . ILE A 1 295 ? 13.668 -16.181 -18.197 1.00 43.19 295 ILE A N 1
ATOM 2356 C CA . ILE A 1 295 ? 12.396 -16.917 -18.199 1.00 43.19 295 ILE A CA 1
ATOM 2357 C C . ILE A 1 295 ? 12.564 -18.265 -17.477 1.00 43.19 295 ILE A C 1
ATOM 2359 O O . ILE A 1 295 ? 11.703 -18.641 -16.684 1.00 43.19 295 ILE A O 1
ATOM 2363 N N . ALA A 1 296 ? 13.712 -18.935 -17.640 1.00 44.12 296 ALA A N 1
ATOM 2364 C CA . ALA A 1 296 ? 14.026 -20.187 -16.942 1.00 44.12 296 ALA A CA 1
ATOM 2365 C C . ALA A 1 296 ? 14.184 -20.028 -15.413 1.00 44.12 296 ALA A C 1
ATOM 2367 O O . ALA A 1 296 ? 13.982 -20.984 -14.669 1.00 44.12 296 ALA A O 1
ATOM 2368 N N . ALA A 1 297 ? 14.502 -18.824 -14.925 1.00 47.44 297 ALA A N 1
ATOM 2369 C CA . ALA A 1 297 ? 14.577 -18.530 -13.491 1.00 47.44 297 ALA A CA 1
ATOM 2370 C C . ALA A 1 297 ? 13.207 -18.222 -12.846 1.00 47.44 297 ALA A C 1
ATOM 2372 O O . ALA A 1 297 ? 13.107 -18.176 -11.619 1.00 47.44 297 ALA A O 1
ATOM 2373 N N . VAL A 1 298 ? 12.163 -17.995 -13.656 1.00 49.19 298 VAL A N 1
ATOM 2374 C CA . VAL A 1 298 ? 10.815 -17.593 -13.206 1.00 49.19 298 VAL A CA 1
ATOM 2375 C C . VAL A 1 298 ? 9.760 -18.670 -13.501 1.00 49.19 298 VAL A C 1
ATOM 2377 O O . VAL A 1 298 ? 8.781 -18.773 -12.768 1.00 49.19 298 VAL A O 1
ATOM 2380 N N . GLY A 1 299 ? 9.956 -19.499 -14.529 1.00 38.00 299 GLY A N 1
ATOM 2381 C CA . GLY A 1 299 ? 9.065 -20.601 -14.892 1.00 38.00 299 GLY A CA 1
ATOM 2382 C C . GLY A 1 299 ? 9.632 -21.958 -14.490 1.00 38.00 299 GLY A C 1
ATOM 2383 O O . GLY A 1 299 ? 10.281 -22.624 -15.292 1.00 38.00 299 GLY A O 1
ATOM 2384 N N . GLY A 1 300 ? 9.380 -22.381 -13.254 1.00 42.56 300 GLY A N 1
ATOM 2385 C CA . GLY A 1 300 ? 9.542 -23.778 -12.876 1.00 42.56 300 GLY A CA 1
ATOM 2386 C C . GLY A 1 300 ? 8.362 -24.593 -13.390 1.00 42.56 300 GLY A C 1
ATOM 2387 O O . GLY A 1 300 ? 7.340 -24.641 -12.726 1.00 42.56 300 GLY A O 1
ATOM 2388 N N . GLU A 1 301 ? 8.511 -25.237 -14.546 1.00 36.34 301 GLU A N 1
ATOM 2389 C CA . GLU A 1 301 ? 7.770 -26.455 -14.892 1.00 36.34 301 GLU A CA 1
ATOM 2390 C C . GLU A 1 301 ? 8.571 -27.243 -15.940 1.00 36.34 301 GLU A C 1
ATOM 2392 O O . GLU A 1 301 ? 8.646 -26.884 -17.115 1.00 36.34 301 GLU A O 1
ATOM 2397 N N . GLN A 1 302 ? 9.221 -28.318 -15.484 1.00 36.69 302 GLN A N 1
ATOM 2398 C CA . GLN A 1 302 ? 9.599 -29.425 -16.354 1.00 36.69 302 GLN A CA 1
ATOM 2399 C C . GLN A 1 302 ? 8.314 -30.159 -16.735 1.00 36.69 302 GLN A C 1
ATOM 2401 O O . GLN A 1 302 ? 7.623 -30.678 -15.859 1.00 36.69 302 GLN A O 1
ATOM 2406 N N . VAL A 1 303 ? 8.020 -30.228 -18.030 1.00 34.47 303 VAL A N 1
ATOM 2407 C CA . VAL A 1 303 ? 7.088 -31.214 -18.575 1.00 34.47 303 VAL A CA 1
ATOM 2408 C C . VAL A 1 303 ? 7.891 -32.116 -19.507 1.00 34.47 303 VAL A C 1
ATOM 2410 O O . VAL A 1 303 ? 8.327 -31.661 -20.561 1.00 34.47 303 VAL A O 1
ATOM 2413 N N . GLU A 1 304 ? 8.089 -33.340 -19.004 1.00 33.34 304 GLU A N 1
ATOM 2414 C CA . GLU A 1 304 ? 8.630 -34.589 -19.589 1.00 33.34 304 GLU A CA 1
ATOM 2415 C C . GLU A 1 304 ? 9.898 -34.544 -20.459 1.00 33.34 304 GLU A C 1
ATOM 2417 O O . GLU A 1 304 ? 9.858 -34.098 -21.626 1.00 33.34 304 GLU A O 1
#

pLDDT: mean 89.31, std 16.2, range [33.34, 98.88]